Protein AF-A0A831TM71-F1 (afdb_monomer)

Mean predicted aligned error: 12.21 Å

Secondary structure (DSSP, 8-state):
---HHHHHHHHGGGT-EEEEEE---GGGSSTHHHHHHHHHHHHHHHHT-EEEEEE-TT----TTTSEEEEEETTEEEEEE----SS-GGG-BSGGGHHHHHHHHGGGGGSHHHHHHHT-SBHHHHHHHHHHHHHGGGT-EEE-TTSTTTGGGGHHHHHHHHHSTTHHHHHHHHHHHHHHHTT---S----TTEEEEEEESSSEEEEEEETTEEE-SS-EE-HHHHHHHHHH-GGGEEE-TTTHHHHHHHHS-EEEEE--GGGTHHHHHHHHTT-EEEEETTEEEEEP-S-EE--EEE--SHHHHHHHHHHHHTEESEEEEE-THHHHTTSTTTHHHHGGGT-EEEE--SSSSPPEEEE-

Foldseek 3Di:
DFAVLQVVLVVQLVQFFAEEEDELAPLLADPLSVVLQVVRLVVCVVSSHHREYEYQQQDQPVVRRQWDWDQDPNDTDIGGDPFDSARQLPTFLVVCLVVVCVSCPPVCPPPQNVQLSPDGTSSSSNQSSCRSVCSNSNYHYDYCQPQVNVLLCLVVVLVCLVVQCVLLVVLAVVCVVVQLLPWRRLDHDDQQFGQKWADDVHTATWGDDDQWIDSPPDIHHSVRVNVVCVVRSSRIDGHPSCVVVSVVSRGRHPHYQDGVLQCQLVVVQVVQVFPWDDDPRDTDGDDDPAGAAEEAEDPAQVSQVVVQVNQLRHAFKHKYWPCVRNCVSTPPSFVRNVSVVFQKDWDDDDDGTIIMGHD

Nearest PDB structures (foldseek):
  4wbd-assembly1_A-2  TM=7.134E-01  e=1.288E-18  Bacillus subtilis subsp. subtilis str. 168
  3swa-assembly2_B  TM=7.601E-01  e=1.365E-05  Enterobacter cloacae subsp. cloacae ATCC 13047
  3zh3-assembly1_A  TM=7.475E-01  e=2.579E-04  Streptococcus pneumoniae D39
  5ujs-assembly1_A  TM=4.270E-01  e=6.491E-05  Campylobacter jejuni subsp. jejuni NCTC 11168 = ATCC 700819
  1eps-assembly1_A  TM=7.012E-01  e=6.054E-02  Escherichia coli

Sequence (359 aa):
SAPEAVLRSLERLEVGAVVAGQQAGLLGGPALTFYKAHTALGLSERVGAAGVFWIASQDHDVEEVRHLHLLVEEEIRTLSLPLPPLPAGRIPLGPYREALLAFLGPWAREARVAYALEAGTLAEFFARVLLAFLGERGLLPFDPMAEELAPLFREALERELADPLASAEAINREAARIRALGGRPPLRRKPGATNLFLETDARRLLLYQEGAFSDGVRRYTRKELLEILRTDPSRLTPAAGLRPVFQDLVLPTAGFVVGPNEFRYVAELVRMGADIRVEGRSAIVRGVERLQGTTLTATDLRAGAALVVAALCAEGESVITGVDHIDRGYGNLEAKLRALGAAIERVGVASGMPLLAAG

pLDDT: mean 82.99, std 15.06, range [33.25, 98.0]

Solvent-accessible surface area (backbone atoms only — not comparable to full-atom values): 18608 Å² total; per-residue (Å²): 131,84,41,70,37,30,59,59,24,58,65,21,42,82,74,10,23,15,35,12,67,48,67,45,10,47,93,41,35,60,73,64,46,59,53,30,45,54,44,12,38,60,53,7,64,75,71,58,24,12,16,30,33,40,39,41,18,83,44,42,71,43,82,84,24,34,48,38,79,46,81,54,95,94,39,80,47,73,49,76,55,94,70,68,87,41,28,28,55,70,36,64,31,70,92,50,45,64,62,51,41,64,74,46,46,76,57,39,70,38,69,49,46,40,61,12,63,71,30,64,21,36,27,47,26,20,42,34,36,49,39,58,77,34,12,78,76,14,42,39,68,41,46,64,51,40,84,87,45,15,61,72,48,44,68,62,52,52,51,44,63,72,45,50,46,56,68,27,47,51,44,37,50,52,25,47,48,31,43,59,30,14,32,40,46,93,55,78,56,60,90,44,31,34,51,40,28,43,51,76,99,55,81,26,61,30,29,45,57,97,89,30,36,28,52,87,84,53,76,38,49,64,68,57,52,51,52,44,44,72,76,46,33,55,36,57,40,66,32,81,91,40,44,66,59,54,48,54,74,75,36,56,67,72,42,75,41,62,55,68,85,70,42,66,38,52,64,47,43,36,71,19,57,42,50,55,50,70,60,90,80,44,71,52,75,47,92,59,97,63,35,40,33,43,80,36,68,24,87,34,45,65,24,24,53,53,48,53,55,50,24,46,63,4,50,47,58,14,35,35,29,41,39,69,33,24,41,77,64,27,57,64,34,41,77,10,33,31,62,64,70,44,53,41,41,76,51,82,67,88,85,77,41,32,35,39,24,34,72

Radius of gyration: 22.5 Å; Cα contacts (8 Å, |Δi|>4): 732; chains: 1; bounding box: 48×56×55 Å

Structure (mmCIF, N/CA/C/O backbone):
data_AF-A0A831TM71-F1
#
_entry.id   AF-A0A831TM71-F1
#
loop_
_atom_site.group_PDB
_atom_site.id
_atom_site.type_symbol
_atom_site.label_atom_id
_atom_site.label_alt_id
_atom_site.label_comp_id
_atom_site.label_asym_id
_atom_site.label_entity_id
_atom_site.label_seq_id
_atom_site.pdbx_PDB_ins_code
_atom_site.Cartn_x
_atom_site.Cartn_y
_atom_site.Cartn_z
_atom_site.occupancy
_atom_site.B_iso_or_equiv
_atom_site.auth_seq_id
_atom_site.auth_comp_id
_atom_site.auth_asym_id
_atom_site.auth_atom_id
_atom_site.pdbx_PDB_model_num
ATOM 1 N N . SER A 1 1 ? 2.997 5.498 -24.714 1.00 58.66 1 SER A N 1
ATOM 2 C CA . SER A 1 1 ? 1.524 5.555 -24.603 1.00 58.66 1 SER A CA 1
ATOM 3 C C . SER A 1 1 ? 1.043 4.318 -23.866 1.00 58.66 1 SER A C 1
ATOM 5 O O . SER A 1 1 ? 1.711 3.292 -23.941 1.00 58.66 1 SER A O 1
ATOM 7 N N . ALA A 1 2 ? -0.058 4.411 -23.114 1.00 74.50 2 ALA A N 1
ATOM 8 C CA . ALA A 1 2 ? -0.644 3.236 -22.470 1.00 74.50 2 ALA A CA 1
ATOM 9 C C . ALA A 1 2 ? -1.138 2.238 -23.542 1.00 74.50 2 ALA A C 1
ATOM 11 O O . ALA A 1 2 ? -1.692 2.687 -24.551 1.00 74.50 2 ALA A O 1
ATOM 12 N N . PRO A 1 3 ? -0.942 0.918 -23.365 1.00 87.75 3 PRO A N 1
ATOM 13 C CA . PRO A 1 3 ? -1.489 -0.085 -24.276 1.00 87.75 3 PRO A CA 1
ATOM 14 C C . PRO A 1 3 ? -3.016 0.013 -24.371 1.00 87.75 3 PRO A C 1
ATOM 16 O O . PRO A 1 3 ? -3.686 0.270 -23.376 1.00 87.75 3 PRO A O 1
ATOM 19 N N . GLU A 1 4 ? -3.590 -0.271 -25.540 1.00 91.31 4 GLU A N 1
ATOM 20 C CA . GLU A 1 4 ? -5.048 -0.226 -25.753 1.00 91.31 4 GLU A CA 1
ATOM 21 C C . GLU A 1 4 ? -5.818 -1.139 -24.776 1.00 91.31 4 GLU A C 1
ATOM 23 O O . GLU A 1 4 ? -6.918 -0.822 -24.332 1.00 91.31 4 GLU A O 1
ATOM 28 N N . ALA A 1 5 ? -5.207 -2.258 -24.371 1.00 93.12 5 ALA A N 1
ATOM 29 C CA . ALA A 1 5 ? -5.766 -3.162 -23.370 1.00 93.12 5 ALA A CA 1
ATOM 30 C C . ALA A 1 5 ? -5.943 -2.507 -21.988 1.00 93.12 5 ALA A C 1
ATOM 32 O O . ALA A 1 5 ? -6.906 -2.826 -21.296 1.00 93.12 5 ALA A O 1
ATOM 33 N N . VAL A 1 6 ? -5.055 -1.584 -21.596 1.00 93.19 6 VAL A N 1
ATOM 34 C CA . VAL A 1 6 ? -5.194 -0.792 -20.360 1.00 93.19 6 VAL A CA 1
ATOM 35 C C . VAL A 1 6 ? -6.417 0.110 -20.468 1.00 93.19 6 VAL A C 1
ATOM 37 O O . VAL A 1 6 ? -7.224 0.140 -19.547 1.00 93.19 6 VAL A O 1
ATOM 40 N N . LEU A 1 7 ? -6.602 0.778 -21.610 1.00 92.38 7 LEU A N 1
ATOM 41 C CA . LEU A 1 7 ? -7.749 1.662 -21.834 1.00 92.38 7 LEU A CA 1
ATOM 42 C C . LEU A 1 7 ? -9.077 0.899 -21.749 1.00 92.38 7 LEU A C 1
ATOM 44 O O . LEU A 1 7 ? -9.973 1.318 -21.027 1.00 92.38 7 LEU A O 1
ATOM 48 N N . ARG A 1 8 ? -9.165 -0.280 -22.375 1.00 92.50 8 ARG A N 1
ATOM 49 C CA . ARG A 1 8 ? -10.341 -1.160 -22.239 1.00 92.50 8 ARG A CA 1
ATOM 50 C C . ARG A 1 8 ? -10.548 -1.673 -20.812 1.00 92.50 8 ARG A C 1
ATOM 52 O O . ARG A 1 8 ? -11.674 -1.919 -20.399 1.00 92.50 8 ARG A O 1
ATOM 59 N N . SER A 1 9 ? -9.471 -1.887 -20.057 1.00 94.50 9 SER A N 1
ATOM 60 C CA . SER A 1 9 ? -9.558 -2.334 -18.661 1.00 94.50 9 SER A CA 1
ATOM 61 C C . SER A 1 9 ? -10.092 -1.232 -17.742 1.00 94.50 9 SER A C 1
ATOM 63 O O . SER A 1 9 ? -10.812 -1.539 -16.797 1.00 94.50 9 SER A O 1
ATOM 65 N N . LEU A 1 10 ? -9.821 0.045 -18.046 1.00 93.88 10 LEU A N 1
ATOM 66 C CA . LEU A 1 10 ? -10.399 1.174 -17.308 1.00 93.88 10 LEU A CA 1
ATOM 67 C C . LEU A 1 10 ? -11.930 1.174 -17.373 1.00 93.88 10 LEU A C 1
ATOM 69 O O . LEU A 1 10 ? -12.567 1.380 -16.347 1.00 93.88 10 LEU A O 1
ATOM 73 N N . GLU A 1 11 ? -12.520 0.868 -18.531 1.00 94.31 11 GLU A N 1
ATOM 74 C CA . GLU A 1 11 ? -13.983 0.766 -18.685 1.00 94.31 11 GLU A CA 1
ATOM 75 C C . GLU A 1 11 ? -14.583 -0.327 -17.780 1.00 94.31 11 GLU A C 1
ATOM 77 O O . GLU A 1 11 ? -15.692 -0.195 -17.272 1.00 94.31 11 GLU A O 1
ATOM 82 N N . ARG A 1 12 ? -13.825 -1.395 -17.494 1.00 94.12 12 ARG A N 1
ATOM 83 C CA . ARG A 1 12 ? -14.276 -2.492 -16.618 1.00 94.12 12 ARG A CA 1
ATOM 84 C C . ARG A 1 12 ? -14.314 -2.125 -15.138 1.00 94.12 12 ARG A C 1
ATOM 86 O O . ARG A 1 12 ? -14.876 -2.893 -14.357 1.00 94.12 12 ARG A O 1
ATOM 93 N N . LEU A 1 13 ? -13.755 -0.980 -14.740 1.00 93.56 13 LEU A N 1
ATOM 94 C CA . LEU A 1 13 ? -13.894 -0.491 -13.368 1.00 93.56 13 LEU A CA 1
ATOM 95 C C . LEU A 1 13 ? -15.363 -0.245 -13.008 1.00 93.56 13 LEU A C 1
ATOM 97 O O . LEU A 1 13 ? -15.708 -0.396 -11.846 1.00 93.56 13 LEU A O 1
ATOM 101 N N . GLU A 1 14 ? -16.239 0.045 -13.977 1.00 91.69 14 GLU A N 1
ATOM 102 C CA . GLU A 1 14 ? -17.684 0.178 -13.730 1.00 91.69 14 GLU A CA 1
ATOM 103 C C . GLU A 1 14 ? -18.322 -1.114 -13.193 1.00 91.69 14 GLU A C 1
ATOM 105 O O . GLU A 1 14 ? -19.280 -1.061 -12.423 1.00 91.69 14 GLU A O 1
ATOM 110 N N . VAL A 1 15 ? -17.779 -2.277 -13.572 1.00 90.50 15 VAL A N 1
ATOM 111 C CA . VAL A 1 15 ? -18.216 -3.592 -13.075 1.00 90.50 15 VAL A CA 1
ATOM 112 C C . VAL A 1 15 ? -17.576 -3.897 -11.720 1.00 90.50 15 VAL A C 1
ATOM 114 O O . VAL A 1 15 ? -18.221 -4.454 -10.832 1.00 90.50 15 VAL A O 1
ATOM 117 N N . GLY A 1 16 ? -16.299 -3.549 -11.562 1.00 92.38 16 GLY A N 1
ATOM 118 C CA . GLY A 1 16 ? -15.554 -3.711 -10.322 1.00 92.38 16 GLY A CA 1
ATOM 119 C C . GLY A 1 16 ? -14.046 -3.803 -10.539 1.00 92.38 16 GLY A C 1
ATOM 120 O O . GLY A 1 16 ? -13.546 -3.752 -11.665 1.00 92.38 16 GLY A O 1
ATOM 121 N N . ALA A 1 17 ? -13.305 -3.998 -9.451 1.00 92.38 17 ALA A N 1
ATOM 122 C CA . ALA A 1 17 ? -11.856 -4.174 -9.452 1.00 92.38 17 ALA A CA 1
ATOM 123 C C . ALA A 1 17 ? -11.437 -5.421 -8.662 1.00 92.38 17 ALA A C 1
ATOM 125 O O . ALA A 1 17 ? -11.806 -5.584 -7.499 1.00 92.38 17 ALA A O 1
ATOM 126 N N . VAL A 1 18 ? -10.614 -6.282 -9.262 1.00 92.69 18 VAL A N 1
ATOM 127 C CA . VAL A 1 18 ? -9.843 -7.279 -8.511 1.00 92.69 18 VAL A CA 1
ATOM 128 C C . VAL A 1 18 ? -8.474 -6.689 -8.223 1.00 92.69 18 VAL A C 1
ATOM 130 O O . VAL A 1 18 ? -7.690 -6.446 -9.142 1.00 92.69 18 VAL A O 1
ATOM 133 N N . VAL A 1 19 ? -8.190 -6.453 -6.946 1.00 91.06 19 VAL A N 1
ATOM 134 C CA . VAL A 1 19 ? -7.020 -5.690 -6.515 1.00 91.06 19 VAL A CA 1
ATOM 135 C C . VAL A 1 19 ? -5.955 -6.619 -5.941 1.00 91.06 19 VAL A C 1
ATOM 137 O O . VAL A 1 19 ? -6.200 -7.381 -5.010 1.00 91.06 19 VAL A O 1
ATOM 140 N N . ALA A 1 20 ? -4.744 -6.548 -6.481 1.00 90.88 20 ALA A N 1
ATOM 141 C CA . ALA A 1 20 ? -3.524 -7.029 -5.838 1.00 90.88 20 ALA A CA 1
ATOM 142 C C . ALA A 1 20 ? -2.729 -5.834 -5.305 1.00 90.88 20 ALA A C 1
ATOM 144 O O . ALA A 1 20 ? -2.933 -4.713 -5.752 1.00 90.88 20 ALA A O 1
ATOM 145 N N . GLY A 1 21 ? -1.769 -6.060 -4.410 1.00 91.00 21 GLY A N 1
ATOM 146 C CA . GLY A 1 21 ? -0.859 -4.990 -4.007 1.00 91.00 21 GLY A CA 1
ATOM 147 C C . GLY A 1 21 ? 0.469 -5.476 -3.449 1.00 91.00 21 GLY A C 1
ATOM 148 O O . GLY A 1 21 ? 0.574 -6.618 -2.971 1.00 91.00 21 GLY A O 1
ATOM 149 N N . GLN A 1 22 ? 1.474 -4.602 -3.546 1.00 89.25 22 GLN A N 1
ATOM 150 C CA . GLN A 1 22 ? 2.815 -4.796 -2.992 1.00 89.25 22 GLN A CA 1
ATOM 151 C C . GLN A 1 22 ? 3.573 -3.463 -2.842 1.00 89.25 22 GLN A C 1
ATOM 153 O O . GLN A 1 22 ? 3.238 -2.466 -3.487 1.00 89.25 22 GLN A O 1
ATOM 158 N N . GLN A 1 23 ? 4.609 -3.449 -2.000 1.00 90.69 23 GLN A N 1
ATOM 159 C CA . GLN A 1 23 ? 5.595 -2.364 -1.946 1.00 90.69 23 GLN A CA 1
ATOM 160 C C . GLN A 1 23 ? 6.399 -2.235 -3.247 1.00 90.69 23 GLN A C 1
ATOM 162 O O . GLN A 1 23 ? 6.645 -3.217 -3.951 1.00 90.69 23 GLN A O 1
ATOM 167 N N . ALA A 1 24 ? 6.825 -1.005 -3.541 1.00 95.00 24 ALA A N 1
ATOM 168 C CA . ALA A 1 24 ? 7.528 -0.640 -4.766 1.00 95.00 24 ALA A CA 1
ATOM 169 C C . ALA A 1 24 ? 9.027 -0.994 -4.709 1.00 95.00 24 ALA A C 1
ATOM 171 O O . ALA A 1 24 ? 9.881 -0.124 -4.558 1.00 95.00 24 ALA A O 1
ATOM 172 N N . GLY A 1 25 ? 9.342 -2.288 -4.800 1.00 93.31 25 GLY A N 1
ATOM 173 C CA . GLY A 1 25 ? 10.720 -2.790 -4.863 1.00 93.31 25 GLY A CA 1
ATOM 174 C C . GLY A 1 25 ? 11.427 -2.496 -6.190 1.00 93.31 25 GLY A C 1
ATOM 175 O O . GLY A 1 25 ? 10.793 -2.336 -7.234 1.00 93.31 25 GLY A O 1
ATOM 176 N N . LEU A 1 26 ? 12.760 -2.481 -6.185 1.00 92.31 26 LEU A N 1
ATOM 177 C CA . LEU A 1 26 ? 13.549 -2.324 -7.414 1.00 92.31 26 LEU A CA 1
ATOM 178 C C . LEU A 1 26 ? 13.191 -3.395 -8.458 1.00 92.31 26 LEU A C 1
ATOM 180 O O . LEU A 1 26 ? 13.070 -4.573 -8.130 1.00 92.31 26 LEU A O 1
ATOM 184 N N . LEU A 1 27 ? 13.023 -2.980 -9.719 1.00 91.12 27 LEU A N 1
ATOM 185 C CA . LEU A 1 27 ? 12.690 -3.849 -10.859 1.00 91.12 27 LEU A CA 1
ATOM 186 C C . LEU A 1 27 ? 11.445 -4.741 -10.628 1.00 91.12 27 LEU A C 1
ATOM 188 O O . LEU A 1 27 ? 11.392 -5.884 -11.073 1.00 91.12 27 LEU A O 1
ATOM 192 N N . GLY A 1 28 ? 10.433 -4.232 -9.919 1.00 87.44 28 GLY A N 1
ATOM 193 C CA . GLY A 1 28 ? 9.223 -4.997 -9.585 1.00 87.44 28 GLY A CA 1
ATOM 194 C C . GLY A 1 28 ? 9.322 -5.787 -8.273 1.00 87.44 28 GLY A C 1
ATOM 195 O O . GLY A 1 28 ? 8.351 -6.428 -7.862 1.00 87.44 28 GLY A O 1
ATOM 196 N N . GLY A 1 29 ? 10.460 -5.713 -7.577 1.00 89.25 29 GLY A N 1
ATOM 197 C CA . GLY A 1 29 ? 10.681 -6.368 -6.293 1.00 89.25 29 GLY A CA 1
ATOM 198 C C . GLY A 1 29 ? 10.684 -7.900 -6.406 1.00 89.25 29 GLY A C 1
ATOM 199 O O . GLY A 1 29 ? 11.152 -8.450 -7.404 1.00 89.25 29 GLY A O 1
ATOM 200 N N . PRO A 1 30 ? 10.190 -8.632 -5.392 1.00 84.75 30 PRO A N 1
ATOM 201 C CA . PRO A 1 30 ? 10.182 -10.090 -5.432 1.00 84.75 30 PRO A CA 1
ATOM 202 C C . PRO A 1 30 ? 9.257 -10.612 -6.540 1.00 84.75 30 PRO A C 1
ATOM 204 O O . PRO A 1 30 ? 8.200 -10.040 -6.801 1.00 84.75 30 PRO A O 1
ATOM 207 N N . ALA A 1 31 ? 9.571 -11.781 -7.112 1.00 81.12 31 ALA A N 1
ATOM 208 C CA . ALA A 1 31 ? 8.754 -12.421 -8.157 1.00 81.12 31 ALA A CA 1
ATOM 209 C C . ALA A 1 31 ? 7.266 -12.589 -7.772 1.00 81.12 31 ALA A C 1
ATOM 211 O O . ALA A 1 31 ? 6.385 -12.610 -8.633 1.00 81.12 31 ALA A O 1
ATOM 212 N N . LEU A 1 32 ? 6.973 -12.656 -6.465 1.00 80.69 32 LEU A N 1
ATOM 213 C CA . LEU A 1 32 ? 5.618 -12.628 -5.912 1.00 80.69 32 LEU A CA 1
ATOM 214 C C . LEU A 1 32 ? 4.760 -11.476 -6.452 1.00 80.69 32 LEU A C 1
ATOM 216 O O . LEU A 1 32 ? 3.566 -11.679 -6.659 1.00 80.69 32 LEU A O 1
ATOM 220 N N . THR A 1 33 ? 5.341 -10.309 -6.721 1.00 89.19 33 THR A N 1
ATOM 221 C CA . THR A 1 33 ? 4.649 -9.164 -7.321 1.00 89.19 33 THR A CA 1
ATOM 222 C C . THR A 1 33 ? 3.933 -9.557 -8.614 1.00 89.19 33 THR A C 1
ATOM 224 O O . THR A 1 33 ? 2.711 -9.441 -8.709 1.00 89.19 33 THR A O 1
ATOM 227 N N . PHE A 1 34 ? 4.670 -10.103 -9.586 1.00 88.06 34 PHE A N 1
ATOM 228 C CA . PHE A 1 34 ? 4.120 -10.508 -10.883 1.00 88.06 34 PHE A CA 1
ATOM 229 C C . PHE A 1 34 ? 3.101 -11.627 -10.742 1.00 88.06 34 PHE A C 1
ATOM 231 O O . PHE A 1 34 ? 2.090 -11.662 -11.438 1.00 88.06 34 PHE A O 1
ATOM 238 N N . TYR A 1 35 ? 3.326 -12.525 -9.792 1.00 84.50 35 TYR A N 1
ATOM 239 C CA . TYR A 1 35 ? 2.387 -13.588 -9.505 1.00 84.50 35 TYR A CA 1
ATOM 240 C C . TYR A 1 35 ? 1.048 -13.083 -8.954 1.00 84.50 35 TYR A C 1
ATOM 242 O O . TYR A 1 35 ? 0.001 -13.562 -9.394 1.00 84.50 35 TYR A O 1
ATOM 250 N N . LYS A 1 36 ? 1.053 -12.102 -8.042 1.00 87.00 36 LYS A N 1
ATOM 251 C CA . LYS A 1 36 ? -0.178 -11.457 -7.557 1.00 87.00 36 LYS A CA 1
ATOM 252 C C . LYS A 1 36 ? -0.857 -10.672 -8.683 1.00 87.00 36 LYS A C 1
ATOM 254 O O . LYS A 1 36 ? -2.066 -10.782 -8.847 1.00 87.00 36 LYS A O 1
ATOM 259 N N . ALA A 1 37 ? -0.083 -9.973 -9.513 1.00 93.94 37 ALA A N 1
ATOM 260 C CA . ALA A 1 37 ? -0.603 -9.227 -10.658 1.00 93.94 37 ALA A CA 1
ATOM 261 C C . ALA A 1 37 ? -1.295 -10.133 -11.694 1.00 93.94 37 ALA A C 1
ATOM 263 O O . ALA A 1 37 ? -2.427 -9.876 -12.093 1.00 93.94 37 ALA A O 1
ATOM 264 N N . HIS A 1 38 ? -0.661 -11.244 -12.077 1.00 90.25 38 HIS A N 1
ATOM 265 C CA . HIS A 1 38 ? -1.270 -12.245 -12.957 1.00 90.25 38 HIS A CA 1
ATOM 266 C C . HIS A 1 38 ? -2.531 -12.870 -12.363 1.00 90.25 38 HIS A C 1
ATOM 268 O O . HIS A 1 38 ? -3.472 -13.166 -13.096 1.00 90.25 38 HIS A O 1
ATOM 274 N N . THR A 1 39 ? -2.549 -13.069 -11.047 1.00 86.50 39 THR A N 1
ATOM 275 C CA . THR A 1 39 ? -3.713 -13.610 -10.343 1.00 86.50 39 THR A CA 1
ATOM 276 C C . THR A 1 39 ? -4.879 -12.625 -10.374 1.00 86.50 39 THR A C 1
ATOM 278 O O . THR A 1 39 ? -5.995 -13.025 -10.694 1.00 86.50 39 THR A O 1
ATOM 281 N N . ALA A 1 40 ? -4.618 -11.338 -10.124 1.00 90.75 40 ALA A N 1
ATOM 282 C CA . ALA A 1 40 ? -5.634 -10.295 -10.218 1.00 90.75 40 ALA A CA 1
ATOM 283 C C . ALA A 1 40 ? -6.229 -10.224 -11.628 1.00 90.75 40 ALA A C 1
ATOM 285 O O . ALA A 1 40 ? -7.446 -10.236 -11.759 1.00 90.75 40 ALA A O 1
ATOM 286 N N . LEU A 1 41 ? -5.386 -10.266 -12.668 1.00 93.88 41 LEU A N 1
ATOM 287 C CA . LEU A 1 41 ? -5.829 -10.323 -14.066 1.00 93.88 41 LEU A CA 1
ATOM 288 C C . LEU A 1 41 ? -6.707 -11.545 -14.364 1.00 93.88 41 LEU A C 1
ATOM 290 O O . LEU A 1 41 ? -7.785 -11.418 -14.933 1.00 93.88 41 LEU A O 1
ATOM 294 N N . GLY A 1 42 ? -6.261 -12.742 -13.974 1.00 89.94 42 GLY A N 1
ATOM 295 C CA . GLY A 1 42 ? -7.011 -13.968 -14.253 1.00 89.94 42 GLY A CA 1
ATOM 296 C C . GLY A 1 42 ? -8.362 -14.015 -13.535 1.00 89.94 42 GLY A C 1
ATOM 297 O O . GLY A 1 42 ? -9.345 -14.499 -14.091 1.00 89.94 42 GLY A O 1
ATOM 298 N N . LEU A 1 43 ? -8.436 -13.496 -12.308 1.00 85.62 43 LEU A N 1
ATOM 299 C CA . LEU A 1 43 ? -9.694 -13.386 -11.572 1.00 85.62 43 LEU A CA 1
ATOM 300 C C . LEU A 1 43 ? -10.594 -12.289 -12.144 1.00 85.62 43 LEU A C 1
ATOM 302 O O . LEU A 1 43 ? -11.793 -12.517 -12.278 1.00 85.62 43 LEU A O 1
ATOM 306 N N . SER A 1 44 ? -10.033 -11.135 -12.513 1.00 92.31 44 SER A N 1
ATOM 307 C CA . SER A 1 44 ? -10.802 -10.022 -13.067 1.00 92.31 44 SER A CA 1
ATOM 308 C C . SER A 1 44 ? -11.470 -10.407 -14.386 1.00 92.31 44 SER A C 1
ATOM 310 O O . SER A 1 44 ? -12.641 -10.103 -14.586 1.00 92.31 44 SER A O 1
ATOM 312 N N . GLU A 1 45 ? -10.777 -11.164 -15.244 1.00 89.94 45 GLU A N 1
ATOM 313 C CA . GLU A 1 45 ? -11.340 -11.727 -16.478 1.00 89.94 45 GLU A CA 1
ATOM 314 C C . GLU A 1 45 ? -12.563 -12.621 -16.213 1.00 89.94 45 GLU A C 1
ATOM 316 O O . GLU A 1 45 ? -13.552 -12.527 -16.936 1.00 89.94 45 GLU A O 1
ATOM 321 N N . ARG A 1 46 ? -12.535 -13.449 -15.157 1.00 87.31 46 ARG A N 1
ATOM 322 C CA . ARG A 1 46 ? -13.644 -14.360 -14.807 1.00 87.31 46 ARG A CA 1
ATOM 323 C C . ARG A 1 46 ? -14.902 -13.629 -14.344 1.00 87.31 46 ARG A C 1
ATOM 325 O O . ARG A 1 46 ? -15.999 -14.133 -14.563 1.00 87.31 46 ARG A O 1
ATOM 332 N N . VAL A 1 47 ? -14.745 -12.482 -13.685 1.00 85.62 47 VAL A N 1
ATOM 333 C CA . VAL A 1 47 ? -15.866 -11.699 -13.131 1.00 85.62 47 VAL A CA 1
ATOM 334 C C . VAL A 1 47 ? -16.210 -10.463 -13.971 1.00 85.62 47 VAL A C 1
ATOM 336 O O . VAL A 1 47 ? -17.078 -9.689 -13.585 1.00 85.62 47 VAL A O 1
ATOM 339 N N . GLY A 1 48 ? -15.540 -10.260 -15.112 1.00 89.25 48 GLY A N 1
ATOM 340 C CA . GLY A 1 48 ? -15.750 -9.100 -15.986 1.00 89.25 48 GLY A CA 1
ATOM 341 C C . GLY A 1 48 ? -15.250 -7.764 -15.418 1.00 89.25 48 GLY A C 1
ATOM 342 O O . GLY A 1 48 ? -15.597 -6.716 -15.951 1.00 89.25 48 GLY A O 1
ATOM 343 N N . ALA A 1 49 ? -14.435 -7.797 -14.363 1.00 94.0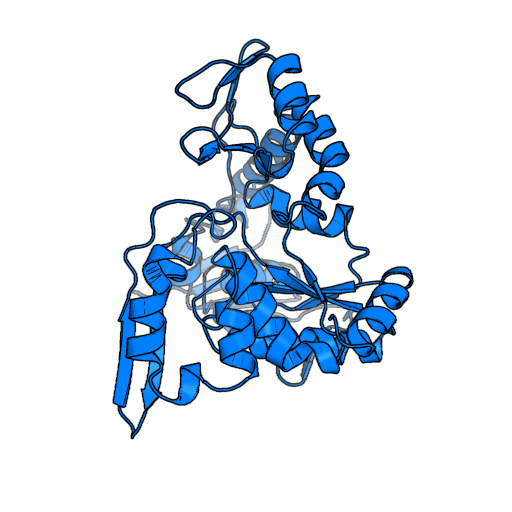0 49 ALA A N 1
ATOM 344 C CA . ALA A 1 49 ? -13.889 -6.632 -13.668 1.00 94.00 49 ALA A CA 1
ATOM 345 C C . ALA A 1 49 ? -12.529 -6.187 -14.239 1.00 94.00 49 ALA A C 1
ATOM 347 O O . ALA A 1 49 ? -11.906 -6.875 -15.059 1.00 94.00 49 ALA A O 1
ATOM 348 N N . ALA A 1 50 ? -12.030 -5.048 -13.757 1.00 97.44 50 ALA A N 1
ATOM 349 C CA . ALA A 1 50 ? -10.668 -4.588 -14.004 1.00 97.44 50 ALA A CA 1
ATOM 350 C C . ALA A 1 50 ? -9.652 -5.289 -13.083 1.00 97.44 50 ALA A C 1
ATOM 352 O O . ALA A 1 50 ? -9.911 -5.515 -11.900 1.00 97.44 50 ALA A O 1
ATOM 353 N N . GLY A 1 51 ? -8.473 -5.615 -13.613 1.00 97.12 51 GLY A N 1
ATOM 354 C CA . GLY A 1 51 ? -7.347 -6.117 -12.822 1.00 97.12 51 GLY A CA 1
ATOM 355 C C . GLY A 1 51 ? -6.464 -4.957 -12.374 1.00 97.12 51 GLY A C 1
ATOM 356 O O . GLY A 1 51 ? -5.787 -4.348 -13.203 1.00 97.12 51 GLY A O 1
ATOM 357 N N . VAL A 1 52 ? -6.449 -4.660 -11.075 1.00 97.94 52 VAL A N 1
ATOM 358 C CA . VAL A 1 52 ? -5.734 -3.506 -10.511 1.00 97.94 52 VAL A CA 1
ATOM 359 C C . VAL A 1 52 ? -4.566 -3.969 -9.646 1.00 97.94 52 VAL A C 1
ATOM 361 O O . VAL A 1 52 ? -4.679 -4.923 -8.874 1.00 97.94 52 VAL A O 1
ATOM 364 N N . PHE A 1 53 ? -3.431 -3.280 -9.752 1.00 97.50 53 PHE A N 1
ATOM 365 C CA . PHE A 1 53 ? -2.282 -3.480 -8.879 1.00 97.50 53 PHE A CA 1
ATOM 366 C C . PHE A 1 53 ? -1.997 -2.222 -8.060 1.00 97.50 53 PHE A C 1
ATOM 368 O O . PHE A 1 53 ? -1.431 -1.256 -8.564 1.00 97.50 53 PHE A O 1
ATOM 375 N N . TRP A 1 54 ? -2.359 -2.250 -6.784 1.00 95.88 54 TRP A N 1
ATOM 376 C CA . TRP A 1 54 ? -2.083 -1.197 -5.820 1.00 95.88 54 TRP A CA 1
ATOM 377 C C . TRP A 1 54 ? -0.596 -1.146 -5.453 1.00 95.88 54 TRP A C 1
ATOM 379 O O . TRP A 1 54 ? -0.037 -2.075 -4.858 1.00 95.88 54 TRP A O 1
ATOM 389 N N . ILE A 1 55 ? 0.042 -0.027 -5.767 1.00 96.44 55 ILE A N 1
ATOM 390 C CA . ILE A 1 55 ? 1.434 0.248 -5.427 1.00 96.44 55 ILE A CA 1
ATOM 391 C C . ILE A 1 55 ? 1.450 0.906 -4.050 1.00 96.44 55 ILE A C 1
ATOM 393 O O . ILE A 1 55 ? 0.878 1.975 -3.857 1.00 96.44 55 ILE A O 1
ATOM 397 N N . ALA A 1 56 ? 2.117 0.299 -3.067 1.00 92.00 56 ALA A N 1
ATOM 398 C CA . ALA A 1 56 ? 2.219 0.877 -1.724 1.00 92.00 56 ALA A CA 1
ATOM 399 C C . ALA A 1 56 ? 3.255 2.023 -1.660 1.00 92.00 56 ALA A C 1
ATOM 401 O O . ALA A 1 56 ? 4.180 1.999 -0.853 1.00 92.00 56 ALA A O 1
ATOM 402 N N . SER A 1 57 ? 3.101 3.036 -2.515 1.00 94.12 57 SER A N 1
ATOM 403 C CA . SER A 1 57 ? 4.017 4.177 -2.675 1.00 94.12 57 SER A CA 1
ATOM 404 C C . SER A 1 57 ? 4.114 5.076 -1.439 1.00 94.12 57 SER A C 1
ATOM 406 O O . SER A 1 57 ? 5.143 5.707 -1.216 1.00 94.12 57 SER A O 1
ATOM 408 N N . GLN A 1 58 ? 3.071 5.077 -0.604 1.00 89.94 58 GLN A N 1
ATOM 409 C CA . GLN A 1 58 ? 2.996 5.789 0.679 1.00 89.94 58 GLN A CA 1
ATOM 410 C C . GLN A 1 58 ? 3.800 5.109 1.800 1.00 89.94 58 GLN A C 1
ATOM 412 O O . GLN A 1 58 ? 3.819 5.604 2.933 1.00 89.94 58 GLN A O 1
ATOM 417 N N . ASP A 1 59 ? 4.379 3.932 1.542 1.00 84.50 59 ASP A N 1
ATOM 418 C CA . ASP A 1 59 ? 5.231 3.243 2.504 1.00 84.50 59 ASP A CA 1
ATOM 419 C C . ASP A 1 59 ? 6.664 3.771 2.484 1.00 84.50 59 ASP A C 1
ATOM 421 O O . ASP A 1 59 ? 7.223 4.014 1.419 1.00 84.50 59 ASP A O 1
ATOM 425 N N . HIS A 1 60 ? 7.228 3.932 3.679 1.00 82.38 60 HIS A N 1
ATOM 426 C CA . HIS A 1 60 ? 8.561 4.477 3.946 1.00 82.38 60 HIS A CA 1
ATOM 427 C C . HIS A 1 60 ? 9.519 3.413 4.500 1.00 82.38 60 HIS A C 1
ATOM 429 O O . HIS A 1 60 ? 10.643 3.748 4.874 1.00 82.38 60 HIS A O 1
ATOM 435 N N . ASP A 1 61 ? 9.086 2.148 4.582 1.00 83.94 61 ASP A N 1
ATOM 436 C CA . ASP A 1 61 ? 9.970 1.030 4.907 1.00 83.94 61 ASP A CA 1
ATOM 437 C C . ASP A 1 61 ? 10.898 0.720 3.725 1.00 83.94 61 ASP A C 1
ATOM 439 O O . ASP A 1 61 ? 10.609 -0.092 2.844 1.00 83.94 61 ASP A O 1
ATOM 443 N N . VAL A 1 62 ? 12.008 1.454 3.675 1.00 86.50 62 VAL A N 1
ATOM 444 C CA . VAL A 1 62 ? 12.963 1.388 2.567 1.00 86.50 62 VAL A CA 1
ATOM 445 C C . VAL A 1 62 ? 13.833 0.140 2.583 1.00 86.50 62 VAL A C 1
ATOM 447 O O . VAL A 1 62 ? 14.330 -0.262 1.531 1.00 86.50 62 VAL A O 1
ATOM 450 N N . GLU A 1 63 ? 14.004 -0.496 3.741 1.00 83.56 63 GLU A N 1
ATOM 451 C CA . GLU A 1 63 ? 14.816 -1.709 3.864 1.00 83.56 63 GLU A CA 1
ATOM 452 C C . GLU A 1 63 ? 14.206 -2.860 3.060 1.00 83.56 63 GLU A C 1
ATOM 454 O O . GLU A 1 63 ? 14.931 -3.611 2.409 1.00 83.56 63 GLU A O 1
ATOM 459 N N . GLU A 1 64 ? 12.876 -2.945 3.007 1.00 77.19 64 GLU A N 1
ATOM 460 C CA . GLU A 1 64 ? 12.177 -3.994 2.259 1.00 77.19 64 GLU A CA 1
ATOM 461 C C . GLU A 1 64 ? 12.236 -3.805 0.730 1.00 77.19 64 GLU A C 1
ATOM 463 O O . GLU A 1 64 ? 12.042 -4.765 -0.017 1.00 77.19 64 GLU A O 1
ATOM 468 N N . VAL A 1 65 ? 12.529 -2.592 0.241 1.00 89.06 65 VAL A N 1
ATOM 469 C CA . VAL A 1 65 ? 12.473 -2.256 -1.198 1.00 89.06 65 VAL A CA 1
ATOM 470 C C . VAL A 1 65 ? 13.820 -1.915 -1.831 1.00 89.06 65 VAL A C 1
ATOM 472 O O . VAL A 1 65 ? 13.916 -1.894 -3.059 1.00 89.06 65 VAL A O 1
ATOM 475 N N . ARG A 1 66 ? 14.869 -1.664 -1.036 1.00 92.56 66 ARG A N 1
ATOM 476 C CA . ARG A 1 66 ? 16.182 -1.204 -1.532 1.00 92.56 66 ARG A CA 1
ATOM 477 C C . ARG A 1 66 ? 17.061 -2.283 -2.164 1.00 92.56 66 ARG A C 1
ATOM 479 O O . ARG A 1 66 ? 18.135 -1.958 -2.678 1.00 92.56 66 ARG A O 1
ATOM 486 N N . HIS A 1 67 ? 16.646 -3.543 -2.083 1.00 90.69 67 HIS A N 1
ATOM 487 C CA . HIS A 1 67 ? 17.417 -4.688 -2.551 1.00 90.69 67 HIS A CA 1
ATOM 488 C C . HIS A 1 67 ? 16.840 -5.259 -3.850 1.00 90.69 67 HIS A C 1
ATOM 490 O O . HIS A 1 67 ? 15.630 -5.433 -3.985 1.00 90.69 67 HIS A O 1
ATOM 496 N N . LEU A 1 68 ? 17.719 -5.585 -4.796 1.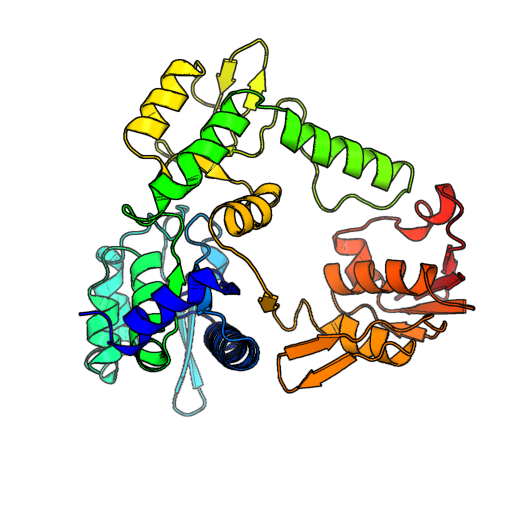00 91.38 68 LEU A N 1
ATOM 497 C CA . LEU A 1 68 ? 17.398 -6.349 -6.000 1.00 91.38 68 LEU A CA 1
ATOM 498 C C . LEU A 1 68 ? 18.285 -7.589 -6.039 1.00 91.38 68 LEU A C 1
ATOM 500 O O . LEU A 1 68 ? 19.509 -7.470 -6.036 1.00 91.38 68 LEU A O 1
ATOM 504 N N . HIS A 1 69 ? 17.663 -8.763 -6.111 1.00 87.75 69 HIS A N 1
ATOM 505 C CA . HIS A 1 69 ? 18.349 -10.048 -6.198 1.00 87.75 69 HIS A CA 1
ATOM 506 C C . HIS A 1 69 ? 18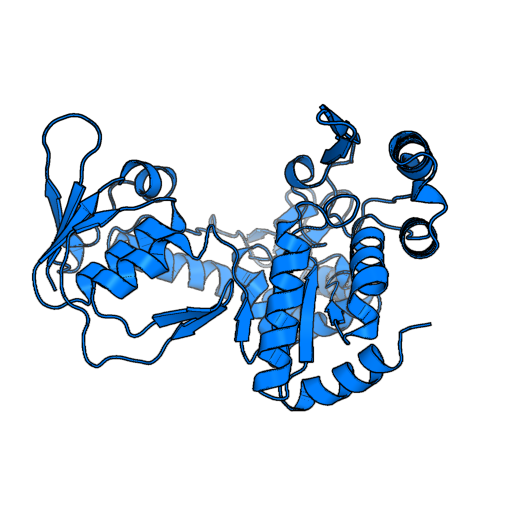.070 -10.681 -7.560 1.00 87.75 69 HIS A C 1
ATOM 508 O O . HIS A 1 69 ? 16.909 -10.876 -7.919 1.00 87.75 69 HIS A O 1
ATOM 514 N N . LEU A 1 70 ? 19.121 -11.015 -8.307 1.00 85.38 70 LEU A N 1
ATOM 515 C CA . LEU A 1 70 ? 19.031 -11.700 -9.597 1.00 85.38 70 LEU A CA 1
ATOM 516 C C . LEU A 1 70 ? 19.848 -12.988 -9.545 1.00 85.38 70 LEU A C 1
ATOM 518 O O . LEU A 1 70 ? 20.990 -12.974 -9.097 1.00 85.38 70 LEU A O 1
ATOM 522 N N . LEU A 1 71 ? 19.265 -14.086 -10.020 1.00 83.31 71 LEU A N 1
ATOM 523 C CA . LEU A 1 71 ? 19.979 -15.340 -10.236 1.00 83.31 71 LEU A CA 1
ATOM 524 C C . LEU A 1 71 ? 20.577 -15.315 -11.647 1.00 83.31 71 LEU A C 1
ATOM 526 O O . LEU A 1 71 ? 19.833 -15.301 -12.627 1.00 83.31 71 LEU A O 1
ATOM 530 N N . VAL A 1 72 ? 21.903 -15.282 -11.747 1.00 81.75 72 VAL A N 1
ATOM 531 C CA . VAL A 1 72 ? 22.650 -15.233 -13.010 1.00 81.75 72 VAL A CA 1
ATOM 532 C C . VAL A 1 72 ? 23.729 -16.302 -12.946 1.00 81.75 72 VAL A C 1
ATOM 534 O O . VAL A 1 72 ? 24.525 -16.277 -12.018 1.00 81.75 72 VAL A O 1
ATOM 537 N N . GLU A 1 73 ? 23.750 -17.227 -13.910 1.00 87.06 73 GLU A N 1
ATOM 538 C CA . GLU A 1 73 ? 24.764 -18.300 -13.968 1.00 87.06 73 GLU A CA 1
ATOM 539 C C . GLU A 1 73 ? 24.871 -19.090 -12.647 1.00 87.06 73 GLU A C 1
ATOM 541 O O . GLU A 1 73 ? 25.957 -19.364 -12.160 1.00 87.06 73 GLU A O 1
ATOM 546 N N . GLU A 1 74 ? 23.720 -19.423 -12.047 1.00 88.81 74 GLU A N 1
ATOM 547 C CA . GLU A 1 74 ? 23.607 -20.125 -10.752 1.00 88.81 74 GLU A CA 1
ATOM 548 C C . GLU A 1 74 ? 24.100 -19.335 -9.520 1.00 88.81 74 GLU A C 1
ATOM 550 O O . GLU A 1 74 ? 24.015 -19.830 -8.397 1.00 88.81 74 GLU A O 1
ATOM 555 N N . GLU A 1 75 ? 24.494 -18.070 -9.684 1.00 87.56 75 GLU A N 1
ATOM 556 C CA . GLU A 1 75 ? 24.885 -17.179 -8.590 1.00 87.56 75 GLU A CA 1
ATOM 557 C C . GLU A 1 75 ? 23.842 -16.088 -8.318 1.00 87.56 75 GLU A C 1
ATOM 559 O O . GLU A 1 75 ? 23.275 -15.476 -9.228 1.00 87.56 75 GLU A O 1
ATOM 564 N N . ILE A 1 76 ? 23.602 -15.795 -7.036 1.00 88.50 76 ILE A N 1
ATOM 565 C CA . ILE A 1 76 ? 22.732 -14.686 -6.633 1.00 88.50 76 ILE A CA 1
ATOM 566 C C . ILE A 1 76 ? 23.552 -13.398 -6.598 1.00 88.50 76 ILE A C 1
ATOM 568 O O . ILE A 1 76 ? 24.344 -13.164 -5.685 1.00 88.50 76 ILE A O 1
ATOM 572 N N . ARG A 1 77 ? 23.300 -12.511 -7.558 1.00 89.12 77 ARG A N 1
ATOM 573 C CA . ARG A 1 77 ? 23.812 -11.139 -7.555 1.00 89.12 77 ARG A CA 1
ATOM 574 C C . ARG A 1 77 ? 22.836 -10.238 -6.813 1.00 89.12 77 ARG A C 1
ATOM 576 O O . ARG A 1 77 ? 21.631 -10.295 -7.055 1.00 89.12 77 ARG A O 1
ATOM 583 N N . THR A 1 78 ? 23.355 -9.395 -5.924 1.00 92.69 78 THR A N 1
ATOM 584 C CA . THR A 1 78 ? 22.542 -8.472 -5.122 1.00 92.69 78 THR A CA 1
ATOM 585 C C . THR A 1 78 ? 22.989 -7.033 -5.333 1.00 92.69 78 THR A C 1
ATOM 587 O O . THR A 1 78 ? 24.156 -6.710 -5.125 1.00 92.69 78 THR A O 1
ATOM 590 N N . LEU A 1 79 ? 22.047 -6.165 -5.692 1.00 95.25 79 LEU A N 1
ATOM 591 C CA . LEU A 1 79 ? 22.200 -4.717 -5.617 1.00 95.25 79 LEU A CA 1
ATOM 592 C C . LEU A 1 79 ? 21.514 -4.218 -4.347 1.00 95.25 79 LEU A C 1
ATOM 594 O O . LEU A 1 79 ? 20.385 -4.607 -4.057 1.00 95.25 79 LEU A O 1
ATOM 598 N N . SER A 1 80 ? 22.180 -3.329 -3.618 1.00 95.94 80 SER A N 1
ATOM 599 C CA . SER A 1 80 ? 21.595 -2.587 -2.504 1.00 95.94 80 SER A CA 1
ATOM 600 C C . SER A 1 80 ? 21.795 -1.103 -2.751 1.00 95.94 80 SER A C 1
ATOM 602 O O . SER A 1 80 ? 22.932 -0.659 -2.905 1.00 95.94 80 SER A O 1
ATOM 604 N N . LEU A 1 81 ? 20.710 -0.333 -2.777 1.00 96.12 81 LEU A N 1
ATOM 605 C CA . LEU A 1 81 ? 20.779 1.115 -2.959 1.00 96.12 81 LEU A CA 1
ATOM 606 C C . LEU A 1 81 ? 20.655 1.851 -1.616 1.00 96.12 81 LEU A C 1
ATOM 608 O O . LEU A 1 81 ? 19.837 1.463 -0.780 1.00 96.12 81 LEU A O 1
ATOM 612 N N . PRO A 1 82 ? 21.420 2.933 -1.388 1.00 96.06 82 PRO A N 1
ATOM 613 C CA . PRO A 1 82 ? 21.288 3.759 -0.192 1.00 96.06 82 PRO A CA 1
ATOM 614 C C . PRO A 1 82 ? 20.089 4.710 -0.341 1.00 96.06 82 PRO A C 1
ATOM 616 O O . PRO A 1 82 ? 20.244 5.905 -0.605 1.00 96.06 82 PRO A O 1
ATOM 619 N N . LEU A 1 83 ? 18.879 4.158 -0.242 1.00 93.88 83 LEU A N 1
ATOM 620 C CA . LEU A 1 83 ? 17.635 4.919 -0.357 1.00 93.88 83 LEU A CA 1
ATOM 621 C C . LEU A 1 83 ? 17.402 5.791 0.895 1.00 93.88 83 LEU A C 1
ATOM 623 O O . LEU A 1 83 ? 17.650 5.320 2.009 1.00 93.88 83 LEU A O 1
ATOM 627 N N . PRO A 1 84 ? 16.924 7.045 0.756 1.00 92.12 84 PRO A N 1
ATOM 628 C CA . PRO A 1 84 ? 16.568 7.877 1.900 1.00 92.12 84 PRO A CA 1
ATOM 629 C C . PRO A 1 84 ? 15.302 7.324 2.569 1.00 92.12 84 PRO A C 1
ATOM 631 O O . PRO A 1 84 ? 14.502 6.695 1.883 1.00 92.12 84 PRO A O 1
ATOM 634 N N . PRO A 1 85 ? 15.052 7.605 3.860 1.00 88.62 85 PRO A N 1
ATOM 635 C CA . PRO A 1 85 ? 13.876 7.124 4.595 1.00 88.62 85 PRO A CA 1
ATOM 636 C C . PRO A 1 85 ? 12.599 7.903 4.219 1.00 88.62 85 PRO A C 1
ATOM 638 O O . PRO A 1 85 ? 11.929 8.498 5.064 1.00 88.62 85 PRO A O 1
ATOM 641 N N . LEU A 1 86 ? 12.288 7.946 2.926 1.00 90.56 86 LEU A N 1
ATOM 642 C CA . LEU A 1 86 ? 11.131 8.611 2.342 1.00 90.56 86 LEU A CA 1
ATOM 643 C C . LEU A 1 86 ? 10.155 7.571 1.785 1.00 90.56 86 LEU A C 1
ATOM 645 O O . LEU A 1 86 ? 10.561 6.448 1.484 1.00 90.56 86 LEU A O 1
ATOM 649 N N . PRO A 1 87 ? 8.875 7.931 1.605 1.00 91.50 87 PRO A N 1
ATOM 650 C CA . PRO A 1 87 ? 7.944 7.081 0.882 1.00 91.50 87 PRO A CA 1
ATOM 651 C C . PRO A 1 87 ? 8.448 6.758 -0.522 1.00 91.50 87 PRO A C 1
ATOM 653 O O . PRO A 1 87 ? 9.020 7.628 -1.180 1.00 91.50 87 PRO A O 1
ATOM 656 N N . ALA A 1 88 ? 8.195 5.550 -1.025 1.00 93.06 88 ALA A N 1
ATOM 657 C CA . ALA A 1 88 ? 8.648 5.157 -2.363 1.00 93.06 88 ALA A CA 1
ATOM 658 C C . ALA A 1 88 ? 8.150 6.097 -3.483 1.00 93.06 88 ALA A C 1
ATOM 660 O O . ALA A 1 88 ? 8.859 6.305 -4.468 1.00 93.06 88 ALA A O 1
ATOM 661 N N . GLY A 1 89 ? 6.981 6.727 -3.310 1.00 94.38 89 GLY A N 1
ATOM 662 C CA . GLY A 1 89 ? 6.463 7.765 -4.215 1.00 94.38 89 GLY A CA 1
ATOM 663 C C . GLY A 1 89 ? 7.270 9.070 -4.234 1.00 94.38 89 GLY A C 1
ATOM 664 O O . GLY A 1 89 ? 7.089 9.885 -5.131 1.00 94.38 89 GLY A O 1
ATOM 665 N N . ARG A 1 90 ? 8.176 9.280 -3.271 1.00 93.94 90 ARG A N 1
ATOM 666 C CA . ARG A 1 90 ? 9.022 10.479 -3.135 1.00 93.94 90 ARG A CA 1
ATOM 667 C C . ARG A 1 90 ? 10.508 10.225 -3.341 1.00 93.94 90 ARG A C 1
ATOM 669 O O . ARG A 1 90 ? 11.277 11.179 -3.392 1.00 93.94 90 ARG A O 1
ATOM 676 N N . ILE A 1 91 ? 10.932 8.968 -3.448 1.00 95.19 91 ILE A N 1
ATOM 677 C CA . ILE A 1 91 ? 12.338 8.632 -3.682 1.00 95.19 91 ILE A CA 1
ATOM 678 C C . ILE A 1 91 ? 12.660 8.901 -5.159 1.00 95.19 91 ILE A C 1
ATOM 680 O O . ILE A 1 91 ? 12.130 8.184 -6.013 1.00 95.19 91 ILE A O 1
ATOM 684 N N . PRO A 1 92 ? 13.518 9.886 -5.494 1.00 96.56 92 PRO A N 1
ATOM 685 C CA . PRO A 1 92 ? 13.897 10.137 -6.878 1.00 96.56 92 PRO A CA 1
ATOM 686 C C . PRO A 1 92 ? 14.768 8.993 -7.401 1.00 96.56 92 PRO A C 1
ATOM 688 O O . PRO A 1 92 ? 15.717 8.573 -6.740 1.00 96.56 92 PRO A O 1
ATOM 691 N N . LEU A 1 93 ? 14.487 8.509 -8.611 1.00 96.62 93 LEU A N 1
ATOM 692 C CA . LEU A 1 93 ? 15.270 7.428 -9.219 1.00 96.62 93 LEU A CA 1
ATOM 693 C C . LEU A 1 93 ? 16.596 7.930 -9.810 1.00 96.62 93 LEU A C 1
ATOM 695 O O . LEU A 1 93 ? 17.569 7.182 -9.881 1.00 96.62 93 LEU A O 1
ATOM 699 N N . GLY A 1 94 ? 16.641 9.201 -10.229 1.00 97.19 94 GLY A N 1
ATOM 700 C CA . GLY A 1 94 ? 17.777 9.825 -10.918 1.00 97.19 94 GLY A CA 1
ATOM 701 C C . GLY A 1 94 ? 19.151 9.505 -10.308 1.00 97.19 94 GLY A C 1
ATOM 702 O O . GLY A 1 94 ? 19.986 8.959 -11.030 1.00 97.19 94 GLY A O 1
ATOM 703 N N . PRO A 1 95 ? 19.375 9.750 -9.000 1.00 97.81 95 PRO A N 1
ATOM 704 C CA . PRO A 1 95 ? 20.654 9.476 -8.335 1.00 97.81 95 PRO A CA 1
ATOM 705 C C . PRO A 1 95 ? 21.098 8.005 -8.348 1.00 97.81 95 PRO A C 1
ATOM 707 O O . PRO A 1 95 ? 22.278 7.722 -8.173 1.00 97.81 95 PRO A O 1
ATOM 710 N N . TYR A 1 96 ? 20.173 7.064 -8.546 1.00 97.00 96 TYR A N 1
ATOM 711 C CA . TYR A 1 96 ? 20.439 5.623 -8.479 1.00 97.00 96 TYR A CA 1
ATOM 712 C C . TYR A 1 96 ? 20.501 4.943 -9.848 1.00 97.00 96 TYR A C 1
ATOM 714 O O . TYR A 1 96 ? 20.804 3.752 -9.947 1.00 97.00 96 TYR A O 1
ATOM 722 N N . ARG A 1 97 ? 20.206 5.690 -10.914 1.00 95.94 97 ARG A N 1
ATOM 723 C CA . ARG A 1 97 ? 20.092 5.168 -12.276 1.00 95.94 97 ARG A CA 1
ATOM 724 C C . ARG A 1 97 ? 21.389 4.527 -12.756 1.00 95.94 97 ARG A C 1
ATOM 726 O O . ARG A 1 97 ? 21.340 3.448 -13.328 1.00 95.94 97 ARG A O 1
ATOM 733 N N . GLU A 1 98 ? 22.536 5.146 -12.495 1.00 96.56 98 GLU A N 1
ATOM 734 C CA . GLU A 1 98 ? 23.836 4.607 -12.912 1.00 96.56 98 GLU A CA 1
ATOM 735 C C . GLU A 1 98 ? 24.136 3.255 -12.250 1.00 96.56 98 GLU A C 1
ATOM 737 O O . GLU A 1 98 ? 24.512 2.306 -12.935 1.00 96.56 98 GLU A O 1
ATOM 742 N N . ALA A 1 99 ? 23.872 3.126 -10.945 1.00 97.12 99 ALA A N 1
ATOM 743 C CA . ALA A 1 99 ? 24.038 1.867 -10.222 1.00 97.12 99 ALA A CA 1
ATOM 744 C C . ALA A 1 99 ? 23.109 0.764 -10.762 1.00 97.12 99 ALA A C 1
ATOM 746 O O . ALA A 1 99 ? 23.533 -0.381 -10.919 1.00 97.12 99 ALA A O 1
ATOM 747 N N . LEU A 1 100 ? 21.861 1.111 -11.101 1.00 96.38 100 LEU A N 1
ATOM 748 C CA . LEU A 1 100 ? 20.920 0.189 -11.745 1.00 96.38 100 LEU A CA 1
ATOM 749 C C . LEU A 1 100 ? 21.402 -0.238 -13.137 1.00 96.38 100 LEU A C 1
ATOM 751 O O . LEU A 1 100 ? 21.400 -1.428 -13.437 1.00 96.38 100 LEU A O 1
ATOM 755 N N . LEU A 1 101 ? 21.844 0.706 -13.973 1.00 96.38 101 LEU A N 1
ATOM 756 C CA . LEU A 1 101 ? 22.379 0.422 -15.309 1.00 96.38 101 LEU A CA 1
ATOM 757 C C . LEU A 1 101 ? 23.602 -0.500 -15.238 1.00 96.38 101 LEU A C 1
ATOM 759 O O . LEU A 1 101 ? 23.673 -1.479 -15.978 1.00 96.38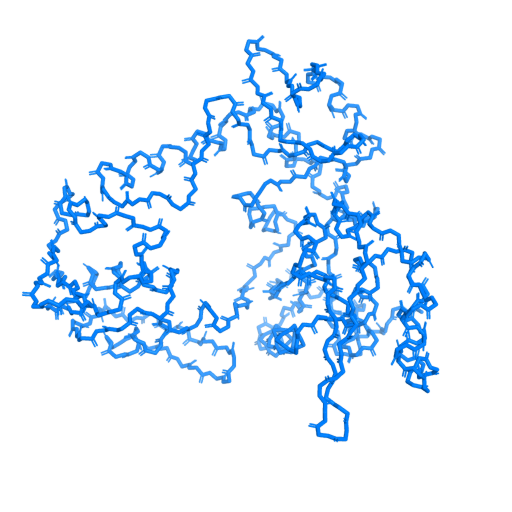 101 LEU A O 1
ATOM 763 N N . ALA A 1 102 ? 24.536 -0.214 -14.330 1.00 96.44 102 ALA A N 1
ATOM 764 C CA . ALA A 1 102 ? 25.733 -1.020 -14.129 1.00 96.44 102 ALA A CA 1
ATOM 765 C C . ALA A 1 102 ? 25.391 -2.445 -13.667 1.00 96.44 102 ALA A C 1
ATOM 767 O O . ALA A 1 102 ? 25.947 -3.409 -14.188 1.00 96.44 102 ALA A O 1
ATOM 768 N N . PHE A 1 103 ? 24.446 -2.586 -12.732 1.00 95.88 103 PHE A N 1
ATOM 769 C CA . PHE A 1 103 ? 24.025 -3.889 -12.219 1.00 95.88 103 PHE A CA 1
ATOM 770 C C . PHE A 1 103 ? 23.263 -4.728 -13.256 1.00 95.88 103 PHE A C 1
ATOM 772 O O . PHE A 1 103 ? 23.482 -5.933 -13.353 1.00 95.88 103 PHE A O 1
ATOM 779 N N . LEU A 1 104 ? 22.379 -4.100 -14.038 1.00 94.38 104 LEU A N 1
ATOM 780 C CA . LEU A 1 104 ? 21.581 -4.772 -15.071 1.00 94.38 104 LEU A CA 1
ATOM 781 C C . LEU A 1 104 ? 22.387 -5.079 -16.342 1.00 94.38 104 LEU A C 1
ATOM 783 O O . LEU A 1 104 ? 22.020 -5.978 -17.101 1.00 94.38 104 LEU A O 1
ATOM 787 N N . GLY A 1 105 ? 23.463 -4.332 -16.602 1.00 94.56 105 GLY A N 1
ATOM 788 C CA . GLY A 1 105 ? 24.320 -4.530 -17.765 1.00 94.56 105 GLY A CA 1
ATOM 789 C C . GLY A 1 105 ? 23.528 -4.458 -19.083 1.00 94.56 105 GLY A C 1
ATOM 790 O O . GLY A 1 105 ? 22.785 -3.497 -19.299 1.00 94.56 105 GLY A O 1
ATOM 791 N N . PRO A 1 106 ? 23.646 -5.451 -19.986 1.00 93.81 106 PRO A N 1
ATOM 792 C CA . PRO A 1 106 ? 22.923 -5.457 -21.261 1.00 93.81 106 PRO A CA 1
ATOM 793 C C . PRO A 1 106 ? 21.396 -5.387 -21.127 1.00 93.81 106 PRO A C 1
ATOM 795 O O . PRO A 1 106 ? 20.751 -4.762 -21.969 1.00 93.81 106 PRO A O 1
ATOM 798 N N . TRP A 1 107 ? 20.814 -5.954 -20.061 1.00 93.25 107 TRP A N 1
ATOM 799 C CA . TRP A 1 107 ? 19.360 -5.958 -19.851 1.00 93.25 107 TRP A CA 1
ATOM 800 C C . TRP A 1 107 ? 18.777 -4.564 -19.644 1.00 93.25 107 TRP A C 1
ATOM 802 O O . TRP A 1 107 ? 17.598 -4.353 -19.901 1.00 93.25 107 TRP A O 1
ATOM 812 N N . ALA A 1 108 ? 19.592 -3.584 -19.248 1.00 94.88 108 ALA A N 1
ATOM 813 C CA . ALA A 1 108 ? 19.153 -2.197 -19.167 1.00 94.88 108 ALA A CA 1
ATOM 814 C C . ALA A 1 108 ? 18.723 -1.613 -20.525 1.00 94.88 108 ALA A C 1
ATOM 816 O O . ALA A 1 108 ? 17.961 -0.649 -20.558 1.00 94.88 108 ALA A O 1
ATOM 817 N N . ARG A 1 109 ? 19.220 -2.174 -21.638 1.00 94.94 109 ARG A N 1
ATOM 818 C CA . ARG A 1 109 ? 18.897 -1.731 -23.004 1.00 94.94 109 ARG A CA 1
ATOM 819 C C . ARG A 1 109 ? 17.648 -2.399 -23.572 1.00 94.94 109 ARG A C 1
ATOM 821 O O . ARG A 1 109 ? 17.173 -1.972 -24.620 1.00 94.94 109 ARG A O 1
ATOM 828 N N . GLU A 1 110 ? 17.115 -3.419 -22.902 1.00 96.12 110 GLU A N 1
ATOM 829 C CA . GLU A 1 110 ? 15.847 -4.028 -23.296 1.00 96.12 110 GLU A CA 1
ATOM 830 C C . GLU A 1 110 ? 14.732 -2.989 -23.238 1.00 96.12 110 GLU A C 1
ATOM 832 O O . GLU A 1 110 ? 14.590 -2.287 -22.237 1.00 96.12 110 GLU A O 1
ATOM 837 N N . ALA A 1 111 ? 13.911 -2.906 -24.287 1.00 95.25 111 ALA A N 1
ATOM 838 C CA . ALA A 1 111 ? 12.952 -1.811 -24.462 1.00 95.25 111 ALA A CA 1
ATOM 839 C C . ALA A 1 111 ? 12.028 -1.616 -23.244 1.00 95.25 111 ALA A C 1
ATOM 841 O O . ALA A 1 111 ? 11.776 -0.490 -22.821 1.00 95.25 111 ALA A O 1
ATOM 842 N N . ARG A 1 112 ? 11.575 -2.721 -22.634 1.00 94.44 112 ARG A N 1
ATOM 843 C CA . ARG A 1 112 ? 10.730 -2.712 -21.427 1.00 94.44 112 ARG A CA 1
ATOM 844 C C . ARG A 1 112 ? 11.451 -2.137 -20.208 1.00 94.44 112 ARG A C 1
ATOM 846 O O . ARG A 1 112 ? 10.855 -1.392 -19.435 1.00 94.44 112 ARG A O 1
ATOM 853 N N . VAL A 1 113 ? 12.726 -2.482 -20.039 1.00 94.88 113 VAL A N 1
ATOM 854 C CA . VAL A 1 113 ? 13.550 -2.040 -18.907 1.00 94.88 113 VAL A CA 1
ATOM 855 C C . VAL A 1 113 ? 13.978 -0.589 -19.101 1.00 94.88 113 VAL A C 1
ATOM 857 O O . VAL A 1 113 ? 13.851 0.201 -18.171 1.00 94.88 113 VAL A O 1
ATOM 860 N N . ALA A 1 114 ? 14.400 -0.215 -20.311 1.00 95.81 114 ALA A N 1
ATOM 861 C CA . ALA A 1 114 ? 14.742 1.158 -20.670 1.00 95.81 114 ALA A CA 1
ATOM 862 C C . ALA A 1 114 ? 13.557 2.111 -20.437 1.00 95.81 114 ALA A C 1
ATOM 864 O O . ALA A 1 114 ? 13.711 3.124 -19.756 1.00 95.81 114 ALA A O 1
ATOM 865 N N . TYR A 1 115 ? 12.358 1.730 -20.898 1.00 95.38 115 TYR A N 1
ATOM 866 C CA . TYR A 1 115 ? 11.117 2.465 -20.637 1.00 95.38 115 TYR A CA 1
ATOM 867 C C . TYR A 1 115 ? 10.848 2.653 -19.139 1.00 95.38 115 TYR A C 1
ATOM 869 O O . TYR A 1 115 ? 10.459 3.739 -18.701 1.00 95.38 115 TYR A O 1
ATOM 877 N N . ALA A 1 116 ? 11.045 1.599 -18.341 1.00 96.12 116 ALA A N 1
ATOM 878 C CA . ALA A 1 116 ? 10.827 1.679 -16.907 1.00 96.12 116 ALA A CA 1
ATOM 879 C C . ALA A 1 116 ? 11.851 2.585 -16.224 1.00 96.12 116 ALA A C 1
ATOM 881 O O . ALA A 1 116 ? 11.480 3.403 -15.383 1.00 96.12 116 ALA A O 1
ATOM 882 N N . LEU A 1 117 ? 13.120 2.489 -16.621 1.00 96.31 117 LEU A N 1
ATOM 883 C CA . LEU A 1 117 ? 14.186 3.302 -16.058 1.00 96.31 117 LEU A CA 1
ATOM 884 C C . LEU A 1 117 ? 13.894 4.790 -16.219 1.00 96.31 117 LEU A C 1
ATOM 886 O O . LEU A 1 117 ? 14.214 5.538 -15.312 1.00 96.31 117 LEU A O 1
ATOM 890 N N . GLU A 1 118 ? 13.278 5.264 -17.302 1.00 95.62 118 GLU A N 1
ATOM 891 C CA . GLU A 1 118 ? 12.904 6.682 -17.498 1.00 95.62 118 GLU A CA 1
ATOM 892 C C . GLU A 1 118 ? 12.021 7.303 -16.395 1.00 95.62 118 GLU A C 1
ATOM 894 O O . GLU A 1 118 ? 11.855 8.519 -16.380 1.00 95.62 118 GLU A O 1
ATOM 899 N N . ALA A 1 119 ? 11.493 6.511 -15.460 1.00 96.38 119 ALA A N 1
ATOM 900 C CA . ALA A 1 119 ? 10.762 7.003 -14.299 1.00 96.38 119 ALA A CA 1
ATOM 901 C C . ALA A 1 119 ? 11.520 8.074 -13.487 1.00 96.38 119 ALA A C 1
ATOM 903 O O . ALA A 1 119 ? 12.746 8.019 -13.314 1.00 96.38 119 ALA A O 1
ATOM 904 N N . GLY A 1 120 ? 10.759 9.024 -12.942 1.00 96.56 120 GLY A N 1
ATOM 905 C CA . GLY A 1 120 ? 11.230 10.057 -12.027 1.00 96.56 120 GLY A CA 1
ATOM 906 C C . GLY A 1 120 ? 11.378 9.557 -10.590 1.00 96.56 120 GLY A C 1
ATOM 907 O O . GLY A 1 120 ? 12.329 9.946 -9.908 1.00 96.56 120 GLY A O 1
ATOM 908 N N . THR A 1 121 ? 10.497 8.659 -10.140 1.00 96.88 121 THR A N 1
ATOM 909 C CA . THR A 1 121 ? 10.489 8.120 -8.766 1.00 96.88 121 THR A CA 1
ATOM 910 C C . THR A 1 121 ? 10.602 6.597 -8.721 1.00 96.88 121 THR A C 1
ATOM 912 O O . THR A 1 121 ? 10.426 5.910 -9.728 1.00 96.88 121 THR A O 1
ATOM 915 N N . LEU A 1 122 ? 10.892 6.044 -7.539 1.00 97.12 122 LEU A N 1
ATOM 916 C CA . LEU A 1 122 ? 10.912 4.596 -7.318 1.00 97.12 122 LEU A CA 1
ATOM 917 C C . LEU A 1 122 ? 9.528 3.954 -7.531 1.00 97.12 122 LEU A C 1
ATOM 919 O O . LEU A 1 122 ? 9.437 2.891 -8.146 1.00 97.12 122 LEU A O 1
ATOM 923 N N . ALA A 1 123 ? 8.450 4.594 -7.066 1.00 97.06 123 ALA A N 1
ATOM 924 C CA . ALA A 1 123 ? 7.091 4.103 -7.304 1.00 97.06 123 ALA A CA 1
ATOM 925 C C . ALA A 1 123 ? 6.714 4.140 -8.793 1.00 97.06 123 ALA A C 1
ATOM 927 O O . ALA A 1 123 ? 6.161 3.166 -9.304 1.00 97.06 123 ALA A O 1
ATOM 928 N N . GLU A 1 124 ? 7.090 5.202 -9.513 1.00 97.12 124 GLU A N 1
ATOM 929 C CA . GLU A 1 124 ? 6.876 5.273 -10.958 1.00 97.12 124 GLU A CA 1
ATOM 930 C C . GLU A 1 124 ? 7.705 4.209 -11.694 1.00 97.12 124 GLU A C 1
ATOM 932 O O . GLU A 1 124 ? 7.195 3.560 -12.605 1.00 97.12 124 GLU A O 1
ATOM 937 N N . PHE A 1 125 ? 8.950 3.952 -11.272 1.00 97.56 125 PHE A N 1
ATOM 938 C CA . PHE A 1 125 ? 9.768 2.875 -11.838 1.00 97.56 125 PHE A CA 1
ATOM 939 C C . PHE A 1 125 ? 9.055 1.531 -11.715 1.00 97.56 125 PHE A C 1
ATOM 941 O O . PHE A 1 125 ? 8.919 0.801 -12.697 1.00 97.56 125 PHE A O 1
ATOM 948 N N . PHE A 1 126 ? 8.531 1.233 -10.528 1.00 97.75 126 PHE A N 1
ATOM 949 C CA . PHE A 1 126 ? 7.754 0.027 -10.274 1.00 97.75 126 PHE A CA 1
ATOM 950 C C . PHE A 1 126 ? 6.475 -0.039 -11.126 1.00 97.75 126 PHE A C 1
ATOM 952 O O . PHE A 1 126 ? 6.202 -1.070 -11.744 1.00 97.75 126 PHE A O 1
ATOM 959 N N . ALA A 1 127 ? 5.720 1.060 -11.219 1.00 97.12 127 ALA A N 1
ATOM 960 C CA . ALA A 1 127 ? 4.520 1.155 -12.052 1.00 97.12 127 ALA A CA 1
ATOM 961 C C . ALA A 1 127 ? 4.831 0.886 -13.530 1.00 97.12 127 ALA A C 1
ATOM 963 O O . ALA A 1 127 ? 4.139 0.105 -14.187 1.00 97.12 127 ALA A O 1
ATOM 964 N N . ARG A 1 128 ? 5.908 1.487 -14.048 1.00 96.69 128 ARG A N 1
ATOM 965 C CA . ARG A 1 128 ? 6.349 1.294 -15.429 1.00 96.69 128 ARG A CA 1
ATOM 966 C C . ARG A 1 128 ? 6.850 -0.122 -15.684 1.00 96.69 128 ARG A C 1
ATOM 968 O O . ARG A 1 128 ? 6.563 -0.649 -16.752 1.00 96.69 128 ARG A O 1
ATOM 975 N N . VAL A 1 129 ? 7.524 -0.770 -14.728 1.00 96.69 129 VAL A N 1
ATOM 976 C CA . VAL A 1 129 ? 7.846 -2.206 -14.827 1.00 96.69 129 VAL A CA 1
ATOM 977 C C . VAL A 1 129 ? 6.558 -3.021 -14.965 1.00 96.69 129 VAL A C 1
ATOM 979 O O . VAL A 1 129 ? 6.434 -3.817 -15.893 1.00 96.69 129 VAL A O 1
ATOM 982 N N . LEU A 1 130 ? 5.557 -2.799 -14.111 1.00 97.12 130 LEU A N 1
ATOM 983 C CA . LEU A 1 130 ? 4.281 -3.511 -14.225 1.00 97.12 130 LEU A CA 1
ATOM 984 C C . LEU A 1 130 ? 3.606 -3.277 -15.584 1.00 97.12 130 LEU A C 1
ATOM 986 O O . LEU A 1 130 ? 3.183 -4.239 -16.221 1.00 97.12 130 LEU A O 1
ATOM 990 N N . LEU A 1 131 ? 3.562 -2.034 -16.073 1.00 95.75 131 LEU A N 1
ATOM 991 C CA . LEU A 1 131 ? 3.006 -1.713 -17.392 1.00 95.75 131 LEU A CA 1
ATOM 992 C C . LEU A 1 131 ? 3.788 -2.359 -18.536 1.00 95.75 131 LEU A C 1
ATOM 994 O O . LEU A 1 131 ? 3.180 -2.912 -19.450 1.00 95.75 131 LEU A O 1
ATOM 998 N N . ALA A 1 132 ? 5.118 -2.329 -18.487 1.00 95.38 132 ALA A N 1
ATOM 999 C CA . ALA A 1 132 ? 5.963 -2.854 -19.553 1.00 95.38 132 ALA A CA 1
ATOM 1000 C C . ALA A 1 132 ? 5.789 -4.366 -19.745 1.00 95.38 132 ALA A C 1
ATOM 1002 O O . ALA A 1 132 ? 5.923 -4.872 -20.858 1.00 95.38 132 ALA A O 1
ATOM 1003 N N . PHE A 1 133 ? 5.497 -5.093 -18.663 1.00 94.38 133 PHE A N 1
ATOM 1004 C CA . PHE A 1 133 ? 5.339 -6.546 -18.694 1.00 94.38 133 PHE A CA 1
ATOM 1005 C C . PHE A 1 133 ? 3.878 -7.009 -18.754 1.00 94.38 133 PHE A C 1
ATOM 1007 O O . PHE A 1 133 ? 3.613 -8.066 -19.323 1.00 94.38 133 PHE A O 1
ATOM 1014 N N . LEU A 1 134 ? 2.937 -6.255 -18.176 1.00 96.56 134 LEU A N 1
ATOM 1015 C CA . LEU A 1 134 ? 1.545 -6.685 -17.975 1.00 96.56 134 LEU A CA 1
ATOM 1016 C C . LEU A 1 134 ? 0.498 -5.707 -18.525 1.00 96.56 134 LEU A C 1
ATOM 1018 O O . LEU A 1 134 ? -0.691 -6.026 -18.513 1.00 96.56 134 LEU A O 1
ATOM 1022 N N . GLY A 1 135 ? 0.907 -4.552 -19.051 1.00 95.44 135 GLY A N 1
ATOM 1023 C CA . GLY A 1 135 ? -0.010 -3.558 -19.613 1.00 95.44 135 GLY A CA 1
ATOM 1024 C C . GLY A 1 135 ? -0.774 -4.074 -20.835 1.00 95.44 135 GLY A C 1
ATOM 1025 O O . GLY A 1 135 ? -1.968 -3.827 -20.960 1.00 95.44 135 GLY A O 1
ATOM 1026 N N . GLU A 1 136 ? -0.150 -4.880 -21.699 1.00 95.25 136 GLU A N 1
ATOM 1027 C CA . GLU A 1 136 ? -0.842 -5.514 -22.840 1.00 95.25 136 GLU A CA 1
ATOM 1028 C C . GLU A 1 136 ? -1.934 -6.503 -22.411 1.00 95.25 136 GLU A C 1
ATOM 1030 O O . GLU A 1 136 ? -2.850 -6.791 -23.177 1.00 95.25 136 GLU A O 1
ATOM 1035 N N . ARG A 1 137 ? -1.878 -6.985 -21.164 1.00 95.31 137 ARG A N 1
ATOM 1036 C CA . ARG A 1 137 ? -2.929 -7.807 -20.555 1.00 95.31 137 ARG A CA 1
ATOM 1037 C C . ARG A 1 137 ? -4.008 -6.981 -19.850 1.00 95.31 137 ARG A C 1
ATOM 1039 O O . ARG A 1 137 ? -4.917 -7.556 -19.267 1.00 95.31 137 ARG A O 1
ATOM 1046 N N . GLY A 1 138 ? -3.910 -5.654 -19.887 1.00 96.75 138 GLY A N 1
ATOM 1047 C CA . GLY A 1 138 ? -4.864 -4.745 -19.258 1.00 96.75 138 GLY A CA 1
ATOM 1048 C C . GLY A 1 138 ? -4.672 -4.563 -17.753 1.00 96.75 138 GLY A C 1
ATOM 1049 O O . GLY A 1 138 ? -5.621 -4.167 -17.079 1.00 96.75 138 GLY A O 1
ATOM 1050 N N . LEU A 1 139 ? -3.484 -4.845 -17.199 1.00 97.69 139 LEU A N 1
ATOM 1051 C CA . LEU A 1 139 ? -3.222 -4.540 -15.789 1.00 97.69 139 LEU A CA 1
ATOM 1052 C C . LEU A 1 139 ? -3.211 -3.026 -15.581 1.00 97.69 139 LEU A C 1
ATOM 1054 O O . LEU A 1 139 ? -2.532 -2.307 -16.315 1.00 97.69 139 LEU A O 1
ATOM 1058 N N . LEU A 1 140 ? -3.906 -2.570 -14.543 1.00 97.38 140 LEU A N 1
ATOM 1059 C CA . LEU A 1 140 ? -3.929 -1.178 -14.112 1.00 97.38 140 LEU A CA 1
ATOM 1060 C C . LEU A 1 140 ? -3.057 -1.008 -12.858 1.00 97.38 140 LEU A C 1
ATOM 1062 O O . LEU A 1 140 ? -3.524 -1.303 -11.756 1.00 97.38 140 LEU A O 1
ATOM 1066 N N . PRO A 1 141 ? -1.792 -0.565 -12.960 1.00 96.50 141 PRO A N 1
ATOM 1067 C CA . PRO A 1 141 ? -1.071 -0.112 -11.781 1.00 96.50 141 PRO A CA 1
ATOM 1068 C C . PRO A 1 141 ? -1.733 1.150 -11.226 1.00 96.50 141 PRO A C 1
ATOM 1070 O O . PRO A 1 141 ? -2.017 2.090 -11.964 1.00 96.50 141 PRO A O 1
ATOM 1073 N N . PHE A 1 142 ? -1.961 1.158 -9.920 1.00 96.62 142 PHE A N 1
ATOM 1074 C CA . PHE A 1 142 ? -2.577 2.256 -9.194 1.00 96.62 142 PHE A CA 1
ATOM 1075 C C . PHE A 1 142 ? -1.589 2.765 -8.146 1.00 96.62 142 PHE A C 1
ATOM 1077 O O . PHE A 1 142 ? -1.294 2.067 -7.173 1.00 96.62 142 PHE A O 1
ATOM 1084 N N . ASP A 1 143 ? -1.067 3.973 -8.352 1.00 96.25 143 ASP A N 1
ATOM 1085 C CA . ASP A 1 143 ? -0.206 4.661 -7.393 1.00 96.25 143 ASP A CA 1
ATOM 1086 C C . ASP A 1 143 ? -1.021 5.737 -6.648 1.00 96.25 143 ASP A C 1
ATOM 1088 O O . ASP A 1 143 ? -1.337 6.773 -7.233 1.00 96.25 143 ASP A O 1
ATOM 1092 N N . PRO A 1 144 ? -1.343 5.554 -5.354 1.00 94.69 144 PRO A N 1
ATOM 1093 C CA . PRO A 1 144 ? -2.119 6.528 -4.585 1.00 94.69 144 PRO A CA 1
ATOM 1094 C C . PRO A 1 144 ? -1.385 7.856 -4.318 1.00 94.69 144 PRO A C 1
ATOM 1096 O O . PRO A 1 144 ? -1.979 8.765 -3.740 1.00 94.69 144 PRO A O 1
ATOM 1099 N N . MET A 1 145 ? -0.100 7.971 -4.672 1.00 94.00 145 MET A N 1
ATOM 1100 C CA . MET A 1 145 ? 0.683 9.211 -4.601 1.00 94.00 145 MET A CA 1
ATOM 1101 C C . MET A 1 145 ? 0.891 9.880 -5.963 1.00 94.00 145 MET A C 1
ATOM 1103 O O . MET A 1 145 ? 1.442 10.980 -5.986 1.00 94.00 145 MET A O 1
ATOM 1107 N N . ALA A 1 146 ? 0.464 9.262 -7.072 1.00 94.00 146 ALA A N 1
ATOM 1108 C CA . ALA A 1 146 ? 0.515 9.909 -8.381 1.00 94.00 146 ALA A CA 1
ATOM 1109 C C . ALA A 1 146 ? -0.318 11.199 -8.372 1.00 94.00 146 ALA A C 1
ATOM 1111 O O . ALA A 1 146 ? -1.389 11.241 -7.761 1.00 94.00 146 ALA A O 1
ATOM 1112 N N . GLU A 1 147 ? 0.170 12.243 -9.043 1.00 91.75 147 GLU A N 1
ATOM 1113 C CA . GLU A 1 147 ? -0.431 13.584 -9.037 1.00 91.75 147 GLU A CA 1
ATOM 1114 C C . GLU A 1 147 ? -1.897 13.557 -9.491 1.00 91.75 147 GLU A C 1
ATOM 1116 O O . GLU A 1 147 ? -2.747 14.252 -8.937 1.00 91.75 147 GLU A O 1
ATOM 1121 N N . GLU A 1 148 ? -2.209 12.684 -10.444 1.00 91.88 148 GLU A N 1
ATOM 1122 C CA . GLU A 1 148 ? -3.532 12.520 -11.032 1.00 91.88 148 GLU A CA 1
ATOM 1123 C C . GLU A 1 148 ? -4.486 11.703 -10.146 1.00 91.88 148 GLU A C 1
ATOM 1125 O O . GLU A 1 148 ? -5.702 11.874 -10.231 1.00 91.88 148 GLU A O 1
ATOM 1130 N N . LEU A 1 149 ? -3.958 10.823 -9.286 1.00 94.31 149 LEU A N 1
ATOM 1131 C CA . LEU A 1 149 ? -4.751 9.901 -8.458 1.00 94.31 149 LEU A CA 1
ATOM 1132 C C . LEU A 1 149 ? -4.892 10.368 -7.007 1.00 94.31 149 LEU A C 1
ATOM 1134 O O . LEU A 1 149 ? -5.918 10.115 -6.377 1.00 94.31 149 LEU A O 1
ATOM 1138 N N . ALA A 1 150 ? -3.905 11.086 -6.471 1.00 94.44 150 ALA A N 1
ATOM 1139 C CA . ALA A 1 150 ? -3.937 11.611 -5.109 1.00 94.44 150 ALA A CA 1
ATOM 1140 C C . ALA A 1 150 ? -5.192 12.467 -4.799 1.00 94.44 150 ALA A C 1
ATOM 1142 O O . ALA A 1 150 ? -5.730 12.344 -3.693 1.00 94.44 150 ALA A O 1
ATOM 1143 N N . PRO A 1 151 ? -5.734 13.285 -5.732 1.00 95.44 151 PRO A N 1
ATOM 1144 C CA . PRO A 1 151 ? -6.975 14.025 -5.506 1.00 95.44 151 PRO A CA 1
ATOM 1145 C C . PRO A 1 151 ? -8.200 13.151 -5.204 1.00 95.44 151 PRO A C 1
ATOM 1147 O O . PRO A 1 151 ? -9.097 13.629 -4.509 1.00 95.44 151 PRO A O 1
ATOM 1150 N N . LEU A 1 152 ? -8.234 11.886 -5.646 1.00 94.69 152 LEU A N 1
ATOM 1151 C CA . LEU A 1 152 ? -9.354 10.964 -5.390 1.00 94.69 152 LEU A CA 1
ATOM 1152 C C . LEU A 1 152 ? -9.566 10.702 -3.891 1.00 94.69 152 LEU A C 1
ATOM 1154 O O . LEU A 1 152 ? -10.680 10.429 -3.455 1.00 94.69 152 LEU A O 1
ATOM 1158 N N . PHE A 1 153 ? -8.516 10.837 -3.078 1.00 93.81 153 PHE A N 1
ATOM 1159 C CA . PHE A 1 153 ? -8.577 10.616 -1.631 1.00 93.81 153 PHE A CA 1
ATOM 1160 C C . PHE A 1 153 ? -8.976 11.860 -0.836 1.00 93.81 153 PHE A C 1
ATOM 1162 O O . PHE A 1 153 ? -9.139 11.774 0.382 1.00 93.81 153 PHE A O 1
ATOM 1169 N N . ARG A 1 154 ? -9.121 13.023 -1.489 1.00 94.06 154 ARG A N 1
ATOM 1170 C CA . ARG A 1 154 ? -9.340 14.309 -0.813 1.00 94.06 154 ARG A CA 1
ATOM 1171 C C . ARG A 1 154 ? -10.536 14.262 0.126 1.00 94.06 154 ARG A C 1
ATOM 1173 O O . ARG A 1 154 ? -10.395 14.613 1.289 1.00 94.06 154 ARG A O 1
ATOM 1180 N N . GLU A 1 155 ? -11.681 13.788 -0.348 1.00 92.06 155 GLU A N 1
ATOM 1181 C CA . GLU A 1 155 ? -12.897 13.750 0.463 1.00 92.06 155 GLU A CA 1
ATOM 1182 C C . GLU A 1 155 ? -12.728 12.865 1.711 1.00 92.06 155 GLU A C 1
ATOM 1184 O O . GLU A 1 155 ? -13.110 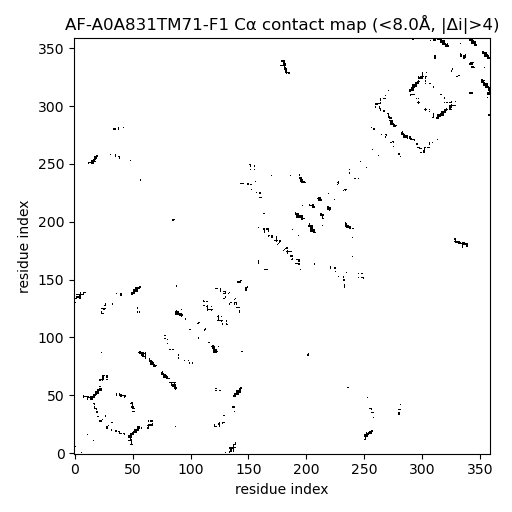13.252 2.815 1.00 92.06 155 GLU A O 1
ATOM 1189 N N . ALA A 1 156 ? -12.091 11.700 1.563 1.00 89.88 156 ALA A N 1
ATOM 1190 C CA . ALA A 1 156 ? -11.791 10.807 2.681 1.00 89.88 156 ALA A CA 1
ATOM 1191 C C . ALA A 1 156 ? -10.860 11.475 3.707 1.00 89.88 156 ALA A C 1
ATOM 1193 O O . ALA A 1 156 ? -11.096 11.407 4.913 1.00 89.88 156 ALA A O 1
ATOM 1194 N N . LEU A 1 157 ? -9.831 12.175 3.224 1.00 94.88 157 LEU A N 1
ATOM 1195 C CA . LEU A 1 157 ? -8.893 12.927 4.053 1.00 94.88 157 LEU A CA 1
ATOM 1196 C C . LEU A 1 157 ? -9.576 14.102 4.769 1.00 94.88 157 LEU A C 1
ATOM 1198 O O . LEU A 1 157 ? -9.320 14.325 5.948 1.00 94.88 157 LEU A O 1
ATOM 1202 N N . GLU A 1 158 ? -10.477 14.827 4.106 1.00 95.56 158 GLU A N 1
ATOM 1203 C CA . GLU A 1 158 ? -11.244 15.924 4.710 1.00 95.56 158 GLU A CA 1
ATOM 1204 C C . GLU A 1 158 ? -12.170 15.442 5.830 1.00 95.56 158 GLU A C 1
ATOM 1206 O O . GLU A 1 158 ? -12.292 16.127 6.852 1.00 95.56 158 GLU A O 1
ATOM 1211 N N . ARG A 1 159 ? -12.787 14.262 5.662 1.00 92.88 159 ARG A N 1
ATOM 1212 C CA . ARG A 1 159 ? -13.597 13.600 6.698 1.00 92.88 159 ARG A CA 1
ATOM 1213 C C . ARG A 1 159 ? -12.739 13.212 7.902 1.00 92.88 159 ARG A C 1
ATOM 1215 O O . ARG A 1 159 ? -13.094 13.559 9.025 1.00 92.88 159 ARG A O 1
ATOM 1222 N N . GLU A 1 160 ? -11.579 12.597 7.673 1.00 93.50 160 GLU A N 1
ATOM 1223 C CA . GLU A 1 160 ? -10.632 12.278 8.751 1.00 93.50 160 GLU A CA 1
ATOM 1224 C C . GLU A 1 160 ? -10.095 13.545 9.439 1.00 93.50 160 GLU A C 1
ATOM 1226 O O . GLU A 1 160 ? -9.888 13.547 10.642 1.00 93.50 160 GLU A O 1
ATOM 1231 N N . LEU A 1 161 ? -9.917 14.664 8.731 1.00 96.38 161 LEU A N 1
ATOM 1232 C CA . LEU A 1 161 ? -9.544 15.942 9.355 1.00 96.38 161 LEU A CA 1
ATOM 1233 C C . LEU A 1 161 ? -10.702 16.620 10.108 1.00 96.38 161 LEU A C 1
ATOM 1235 O O . LEU A 1 161 ? -10.455 17.504 10.932 1.00 96.38 161 LEU A O 1
ATOM 1239 N N . ALA A 1 162 ? -11.955 16.286 9.791 1.00 95.88 162 ALA A N 1
ATOM 1240 C CA . ALA A 1 162 ? -13.135 16.807 10.478 1.00 95.88 162 ALA A CA 1
ATOM 1241 C C . ALA A 1 162 ? -13.353 16.121 11.831 1.00 95.88 162 ALA A C 1
ATOM 1243 O O . ALA A 1 162 ? -13.694 16.803 12.796 1.00 95.88 162 ALA A O 1
ATOM 1244 N N . ASP A 1 163 ? -13.102 14.812 11.894 1.00 94.56 163 ASP A N 1
ATOM 1245 C CA . ASP A 1 163 ? -13.148 14.005 13.115 1.00 94.56 163 ASP A CA 1
ATOM 1246 C C . ASP A 1 163 ? -11.835 13.207 13.297 1.00 94.56 163 ASP A C 1
ATOM 1248 O O . ASP A 1 163 ? -11.768 12.009 13.007 1.00 94.56 163 ASP A O 1
ATOM 1252 N N . PRO A 1 164 ? -10.757 13.867 13.771 1.00 94.00 164 PRO A N 1
ATOM 1253 C CA . PRO A 1 164 ? -9.381 13.345 13.725 1.00 94.00 164 PRO A CA 1
ATOM 1254 C C . PRO A 1 164 ? -9.126 12.078 14.525 1.00 94.00 164 PRO A C 1
ATOM 1256 O O . PRO A 1 164 ? -8.116 11.396 14.315 1.00 94.00 164 PRO A O 1
ATOM 1259 N N . LEU A 1 165 ? -9.997 11.799 15.492 1.00 93.62 165 LEU A N 1
ATOM 1260 C CA . LEU A 1 165 ? -9.837 10.688 16.414 1.00 93.62 165 LEU A CA 1
ATOM 1261 C C . LEU A 1 165 ? -10.830 9.562 16.142 1.00 93.62 165 LEU A C 1
ATOM 1263 O O . LEU A 1 165 ? -10.533 8.446 16.558 1.00 93.62 165 LEU A O 1
ATOM 1267 N N . ALA A 1 166 ? -11.925 9.774 15.402 1.00 88.00 166 ALA A N 1
ATOM 1268 C CA . ALA A 1 166 ? -12.953 8.751 15.195 1.00 88.00 166 ALA A CA 1
ATOM 1269 C C . ALA A 1 166 ? -12.407 7.406 14.707 1.00 88.00 166 ALA A C 1
ATOM 1271 O O . ALA A 1 166 ? -12.717 6.362 15.291 1.00 88.00 166 ALA A O 1
ATOM 1272 N N . SER A 1 167 ? -11.568 7.405 13.669 1.00 81.75 167 SER A N 1
ATOM 1273 C CA . SER A 1 167 ? -11.003 6.171 13.114 1.00 81.75 167 SER A CA 1
ATOM 1274 C C . SER A 1 167 ? -9.984 5.522 14.063 1.00 81.75 167 SER A C 1
ATOM 1276 O O . SER A 1 167 ? -9.924 4.297 14.195 1.00 81.75 167 SER A O 1
ATOM 1278 N N . ALA A 1 168 ? -9.193 6.323 14.781 1.00 81.44 168 ALA A N 1
ATOM 1279 C CA . ALA A 1 168 ? -8.229 5.843 15.772 1.00 81.44 168 ALA A CA 1
ATOM 1280 C C . ALA A 1 168 ? -8.927 5.269 17.014 1.00 81.44 168 ALA A C 1
ATOM 1282 O O . ALA A 1 168 ? -8.505 4.249 17.565 1.00 81.44 168 ALA A O 1
ATOM 1283 N N . GLU A 1 169 ? -10.023 5.891 17.431 1.00 85.88 169 GLU A N 1
ATOM 1284 C CA . GLU A 1 169 ? -10.895 5.440 18.503 1.00 85.88 169 GLU A CA 1
ATOM 1285 C C . GLU A 1 169 ? -11.689 4.206 18.106 1.00 85.88 169 GLU A C 1
ATOM 1287 O O . GLU A 1 169 ? -11.837 3.322 18.937 1.00 85.88 169 GLU A O 1
ATOM 1292 N N . ALA A 1 170 ? -12.144 4.081 16.858 1.00 73.81 170 ALA A N 1
ATOM 1293 C CA . ALA A 1 170 ? -12.749 2.851 16.355 1.00 73.81 170 ALA A CA 1
ATOM 1294 C C . ALA A 1 170 ? -11.764 1.677 16.440 1.00 73.81 170 ALA A C 1
ATOM 1296 O O . ALA A 1 170 ? -12.100 0.645 17.022 1.00 73.81 170 ALA A O 1
ATOM 1297 N N . ILE A 1 171 ? -10.519 1.873 15.980 1.00 69.19 171 ILE A N 1
ATOM 1298 C CA . ILE A 1 171 ? -9.435 0.893 16.151 1.00 69.19 171 ILE A CA 1
ATOM 1299 C C . ILE A 1 171 ? -9.219 0.590 17.634 1.00 69.19 171 ILE A C 1
ATOM 1301 O O . ILE A 1 171 ? -9.052 -0.565 18.004 1.00 69.19 171 ILE A O 1
ATOM 1305 N N . ASN A 1 172 ? -9.222 1.602 18.503 1.00 79.38 172 ASN A N 1
ATOM 1306 C CA . ASN A 1 172 ? -8.972 1.406 19.928 1.00 79.38 172 ASN A CA 1
ATOM 1307 C C . ASN A 1 172 ? -10.152 0.762 20.675 1.00 79.38 172 ASN A C 1
ATOM 1309 O O . ASN A 1 172 ? -9.906 -0.005 21.602 1.00 79.38 172 ASN A O 1
ATOM 1313 N N . ARG A 1 173 ? -11.405 1.031 20.285 1.00 78.00 173 ARG A N 1
ATOM 1314 C CA . ARG A 1 173 ? -12.613 0.364 20.795 1.00 78.00 173 ARG A CA 1
ATOM 1315 C C . ARG A 1 173 ? -12.589 -1.099 20.412 1.00 78.00 173 ARG A C 1
ATOM 1317 O O . ARG A 1 173 ? -12.799 -1.943 21.274 1.00 78.00 173 ARG A O 1
ATOM 1324 N N . GLU A 1 174 ? -12.258 -1.396 19.160 1.00 60.03 174 GLU A N 1
ATOM 1325 C CA . GLU A 1 174 ? -12.104 -2.775 18.718 1.00 60.03 174 GLU A CA 1
ATOM 1326 C C . GLU A 1 174 ? -10.900 -3.433 19.392 1.00 60.03 174 GLU A C 1
ATOM 1328 O O . GLU A 1 174 ? -10.990 -4.551 19.870 1.00 60.03 174 GLU A O 1
ATOM 1333 N N . ALA A 1 175 ? -9.799 -2.710 19.590 1.00 63.66 175 ALA A N 1
ATOM 1334 C CA . ALA A 1 175 ? -8.660 -3.206 20.347 1.00 63.66 175 ALA A CA 1
ATOM 1335 C C . ALA A 1 175 ? -8.982 -3.458 21.830 1.00 63.66 175 ALA A C 1
ATOM 1337 O O . ALA A 1 175 ? -8.410 -4.365 22.433 1.00 63.66 175 ALA A O 1
ATOM 1338 N N . ALA A 1 176 ? -9.854 -2.650 22.435 1.00 70.75 176 ALA A N 1
ATOM 1339 C CA . ALA A 1 176 ? -10.326 -2.816 23.803 1.00 70.75 176 ALA A CA 1
ATOM 1340 C C . ALA A 1 176 ? -11.298 -3.989 23.906 1.00 70.75 176 ALA A C 1
ATOM 1342 O O . ALA A 1 176 ? -11.153 -4.778 24.834 1.00 70.75 176 ALA A O 1
ATOM 1343 N N . ARG A 1 177 ? -12.200 -4.153 22.927 1.00 57.69 177 ARG A N 1
ATOM 1344 C CA . ARG A 1 177 ? -13.000 -5.370 22.764 1.00 57.69 177 ARG A CA 1
ATOM 1345 C C . ARG A 1 177 ? -12.070 -6.553 22.666 1.00 57.69 177 ARG A C 1
ATOM 1347 O O . ARG A 1 177 ? -12.102 -7.347 23.578 1.00 57.69 177 ARG A O 1
ATOM 1354 N N . ILE A 1 178 ? -11.150 -6.590 21.702 1.00 48.69 178 ILE A N 1
ATOM 1355 C CA . ILE A 1 178 ? -10.141 -7.643 21.543 1.00 48.69 178 ILE A CA 1
ATOM 1356 C C . ILE A 1 178 ? -9.370 -7.896 22.844 1.00 48.69 178 ILE A C 1
ATOM 1358 O O . ILE A 1 178 ? -9.053 -9.039 23.090 1.00 48.69 178 ILE A O 1
ATOM 1362 N N . ARG A 1 179 ? -9.090 -6.909 23.711 1.00 59.88 179 ARG A N 1
ATOM 1363 C CA . ARG A 1 179 ? -8.425 -7.129 25.019 1.00 59.88 179 ARG A CA 1
ATOM 1364 C C . ARG A 1 179 ? -9.324 -7.582 26.160 1.00 59.88 179 ARG A C 1
ATOM 1366 O O . ARG A 1 179 ? -8.837 -8.304 27.021 1.00 59.88 179 ARG A O 1
ATOM 1373 N N . ALA A 1 180 ? -10.573 -7.137 26.213 1.00 56.72 180 ALA A N 1
ATOM 1374 C CA . ALA A 1 180 ? -11.578 -7.716 27.104 1.00 56.72 180 ALA A CA 1
ATOM 1375 C C . ALA A 1 180 ? -11.835 -9.167 26.685 1.00 56.72 180 ALA A C 1
ATOM 1377 O O . ALA A 1 180 ? -11.884 -10.068 27.509 1.00 56.72 180 ALA A O 1
ATOM 1378 N N . LEU A 1 181 ? -11.815 -9.349 25.365 1.00 56.84 181 LEU A N 1
ATOM 1379 C CA . LEU A 1 181 ? -11.703 -10.572 24.598 1.00 56.84 181 LEU A CA 1
ATOM 1380 C C . LEU A 1 181 ? -10.326 -11.176 24.563 1.00 56.84 181 LEU A C 1
ATOM 1382 O O . LEU A 1 181 ? -10.065 -12.106 23.812 1.00 56.84 181 LEU A O 1
ATOM 1386 N N . GLY A 1 182 ? -9.446 -10.599 25.362 1.00 46.50 182 GLY A N 1
ATOM 1387 C CA . GLY A 1 182 ? -8.053 -10.862 25.513 1.00 46.50 182 GLY A CA 1
ATOM 1388 C C . GLY A 1 182 ? -7.196 -11.322 24.320 1.00 46.50 182 GLY A C 1
ATOM 1389 O O . GLY A 1 182 ? -5.996 -11.509 24.448 1.00 46.50 182 GLY A O 1
ATOM 1390 N N . GLY A 1 183 ? -7.638 -11.316 23.085 1.00 43.00 183 GLY A N 1
ATOM 1391 C CA . GLY A 1 183 ? -6.700 -11.087 22.003 1.00 43.00 183 GLY A CA 1
ATOM 1392 C C . GLY A 1 183 ? -5.726 -9.937 22.315 1.00 43.00 183 GLY A C 1
ATOM 1393 O O . GLY A 1 183 ? -5.947 -9.017 23.118 1.00 43.00 183 GLY A O 1
ATOM 1394 N N . ARG A 1 184 ? -4.524 -10.031 21.765 1.00 45.56 184 ARG A N 1
ATOM 1395 C CA . ARG A 1 184 ? -3.668 -8.850 21.674 1.00 45.56 184 ARG A CA 1
ATOM 1396 C C . ARG A 1 184 ? -4.098 -8.149 20.385 1.00 45.56 184 ARG A C 1
ATOM 1398 O O . ARG A 1 184 ? -4.220 -8.791 19.355 1.00 45.56 184 ARG A O 1
ATOM 1405 N N . PRO A 1 185 ? -4.435 -6.863 20.425 1.00 51.03 185 PRO A N 1
ATOM 1406 C CA . PRO A 1 185 ? -4.935 -6.204 19.233 1.00 51.03 185 PRO A CA 1
ATOM 1407 C C . PRO A 1 185 ? -3.796 -6.011 18.217 1.00 51.03 185 PRO A C 1
ATOM 1409 O O . PRO A 1 185 ? -2.702 -5.613 18.633 1.00 51.03 185 PRO A O 1
ATOM 1412 N N . PRO A 1 186 ? -4.033 -6.258 16.913 1.00 47.44 186 PRO A N 1
ATOM 1413 C CA . PRO A 1 186 ? -3.010 -6.105 15.871 1.00 47.44 186 PRO A CA 1
ATOM 1414 C C . PRO A 1 186 ? -2.611 -4.646 15.657 1.00 47.44 186 PRO A C 1
ATOM 1416 O O . PRO A 1 186 ? -1.482 -4.342 15.281 1.00 47.44 186 PRO A O 1
ATOM 1419 N N . LEU A 1 187 ? -3.549 -3.735 15.909 1.00 57.88 187 LEU A N 1
ATOM 1420 C CA . LEU A 1 187 ? -3.369 -2.300 15.796 1.00 57.88 187 LEU 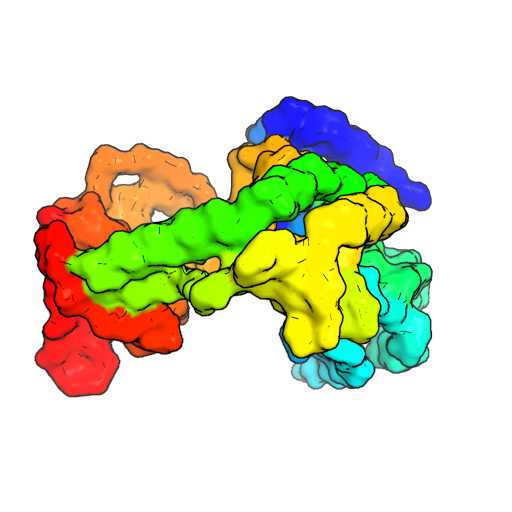A CA 1
ATOM 1421 C C . LEU A 1 187 ? -3.842 -1.630 17.081 1.00 57.88 187 LEU A C 1
ATOM 1423 O O . LEU A 1 187 ? -4.831 -2.020 17.699 1.00 57.88 187 LEU A O 1
ATOM 1427 N N . ARG A 1 188 ? -3.116 -0.595 17.486 1.00 70.69 188 ARG A N 1
ATOM 1428 C CA . ARG A 1 188 ? -3.488 0.288 18.588 1.00 70.69 188 ARG A CA 1
ATOM 1429 C C . ARG A 1 188 ? -2.973 1.680 18.271 1.00 70.69 188 ARG A C 1
ATOM 1431 O O . ARG A 1 188 ? -1.869 1.829 17.747 1.00 70.69 188 ARG A O 1
ATOM 1438 N N . ARG A 1 189 ? -3.726 2.697 18.668 1.00 81.12 189 ARG A N 1
ATOM 1439 C CA . ARG A 1 189 ? -3.282 4.088 18.651 1.00 81.12 189 ARG A CA 1
ATOM 1440 C C . ARG A 1 189 ? -3.013 4.590 20.060 1.00 81.12 189 ARG A C 1
ATOM 1442 O O . ARG A 1 189 ? -3.702 4.230 21.017 1.00 81.12 189 ARG A O 1
ATOM 1449 N N . LYS A 1 190 ? -1.960 5.395 20.191 1.00 88.62 190 LYS A N 1
ATOM 1450 C CA . LYS A 1 190 ? -1.703 6.164 21.413 1.00 88.62 190 LYS A CA 1
ATOM 1451 C C . LYS A 1 190 ? -2.788 7.248 21.550 1.00 88.62 190 LYS A C 1
ATOM 1453 O O . LYS A 1 190 ? -3.357 7.634 20.531 1.00 88.62 190 LYS A O 1
ATOM 1458 N N . PRO A 1 191 ? -3.087 7.739 22.764 1.00 88.62 191 PRO A N 1
ATOM 1459 C CA . PRO A 1 191 ? -4.005 8.862 22.939 1.00 88.62 191 PRO A CA 1
ATOM 1460 C C . PRO A 1 191 ? -3.615 10.055 22.061 1.00 88.62 191 PRO A C 1
ATOM 1462 O O . PRO A 1 191 ? -2.435 10.392 21.958 1.00 88.62 191 PRO A O 1
ATOM 1465 N N . GLY A 1 192 ? -4.603 10.647 21.393 1.00 92.25 192 GLY A N 1
ATOM 1466 C CA . GLY A 1 192 ? -4.402 11.741 20.447 1.00 92.25 192 GLY A CA 1
ATOM 1467 C C . GLY A 1 192 ? -3.742 11.341 19.123 1.00 92.25 192 GLY A C 1
ATOM 1468 O O . GLY A 1 192 ? -3.648 12.180 18.245 1.00 92.25 192 GLY A O 1
ATOM 1469 N N . ALA A 1 193 ? -3.280 10.104 18.920 1.00 93.44 193 ALA A N 1
ATOM 1470 C CA . ALA A 1 193 ? -2.725 9.712 17.626 1.00 93.44 193 ALA A CA 1
ATOM 1471 C C . ALA A 1 193 ? -3.844 9.507 16.600 1.00 93.44 193 ALA A C 1
ATOM 1473 O O . ALA A 1 193 ? -4.707 8.652 16.797 1.00 93.44 193 ALA A O 1
ATOM 1474 N N . THR A 1 194 ? -3.783 10.249 15.496 1.00 94.38 194 THR A N 1
ATOM 1475 C CA . THR A 1 194 ? -4.692 10.067 14.358 1.00 94.38 194 THR A CA 1
ATOM 1476 C C . THR A 1 194 ? -4.270 8.847 13.521 1.00 94.38 194 THR A C 1
ATOM 1478 O O . THR A 1 194 ? -3.303 8.141 13.837 1.00 94.38 194 THR A O 1
ATOM 1481 N N . ASN A 1 195 ? -4.980 8.593 12.421 1.00 90.12 195 ASN A N 1
ATOM 1482 C CA . ASN A 1 195 ? -4.565 7.643 11.386 1.00 90.12 195 ASN A CA 1
ATOM 1483 C C . ASN A 1 195 ? -3.964 8.322 10.145 1.00 90.12 195 ASN A C 1
ATOM 1485 O O . ASN A 1 195 ? -3.865 7.683 9.098 1.00 90.12 195 ASN A O 1
ATOM 1489 N N . LEU A 1 196 ? -3.535 9.578 10.252 1.00 94.00 196 LEU A N 1
ATOM 1490 C CA . LEU A 1 196 ? -2.970 10.337 9.143 1.00 94.00 196 LEU A CA 1
ATOM 1491 C C . LEU A 1 196 ? -1.487 10.613 9.371 1.00 94.00 196 LEU A C 1
ATOM 1493 O O . LEU A 1 196 ? -1.056 10.951 10.472 1.00 94.00 196 LEU A O 1
ATOM 1497 N N . PHE A 1 197 ? -0.704 10.489 8.309 1.00 94.19 197 PHE A N 1
ATOM 1498 C CA . PHE A 1 197 ? 0.658 10.991 8.242 1.00 94.19 197 PHE A CA 1
ATOM 1499 C C . PHE A 1 197 ? 0.684 12.262 7.408 1.00 94.19 197 PHE A C 1
ATOM 1501 O O . PHE A 1 197 ? 0.110 12.284 6.322 1.00 94.19 197 PHE A O 1
ATOM 1508 N N . LEU A 1 198 ? 1.389 13.277 7.895 1.00 95.06 198 LEU A N 1
ATOM 1509 C CA . LEU A 1 198 ? 1.716 14.476 7.142 1.00 95.06 198 LEU A CA 1
ATOM 1510 C C . LEU A 1 198 ? 3.174 14.402 6.696 1.00 95.06 198 LEU A C 1
ATOM 1512 O O . LEU A 1 198 ? 4.068 14.102 7.488 1.00 95.06 198 LEU A O 1
ATOM 1516 N N . GLU A 1 199 ? 3.402 14.698 5.429 1.00 91.06 199 GLU A N 1
ATOM 1517 C CA . GLU A 1 199 ? 4.725 14.889 4.867 1.00 91.06 199 GLU A CA 1
ATOM 1518 C C . GLU A 1 199 ? 5.058 16.379 4.807 1.00 91.06 199 GLU A C 1
ATOM 1520 O O . GLU A 1 199 ? 4.361 17.183 4.177 1.00 91.06 199 GLU A O 1
ATOM 1525 N N . THR A 1 200 ? 6.131 16.759 5.489 1.00 85.25 200 THR A N 1
ATOM 1526 C CA . THR A 1 200 ? 6.742 18.089 5.430 1.00 85.25 200 THR A CA 1
ATOM 1527 C C . THR A 1 200 ? 8.165 17.958 4.908 1.00 85.25 200 THR A C 1
ATOM 1529 O O . THR A 1 200 ? 8.353 17.724 3.722 1.00 85.25 200 THR A O 1
ATOM 1532 N N . ASP A 1 201 ? 9.155 18.078 5.780 1.00 82.94 201 ASP A N 1
ATOM 1533 C CA . ASP A 1 201 ? 10.541 17.667 5.551 1.00 82.94 201 ASP A CA 1
ATOM 1534 C C . ASP A 1 201 ? 10.734 16.160 5.790 1.00 82.94 201 ASP A C 1
ATOM 1536 O O . ASP A 1 201 ? 11.655 15.551 5.255 1.00 82.94 201 ASP A O 1
ATOM 1540 N N . ALA A 1 202 ? 9.843 15.549 6.576 1.00 84.38 202 ALA A N 1
ATOM 1541 C CA . ALA A 1 202 ? 9.761 14.110 6.772 1.00 84.38 202 ALA A CA 1
ATOM 1542 C C . ALA A 1 202 ? 8.297 13.674 6.897 1.00 84.38 202 ALA A C 1
ATO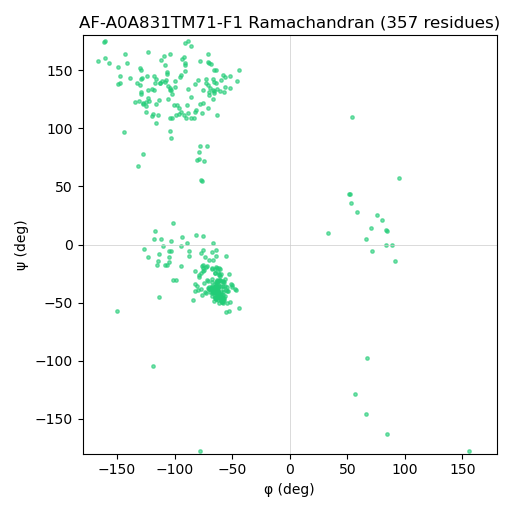M 1544 O O . ALA A 1 202 ? 7.403 14.485 7.156 1.00 84.38 202 ALA A O 1
ATOM 1545 N N . ARG A 1 203 ? 8.052 12.371 6.750 1.00 88.06 203 ARG A N 1
ATOM 1546 C CA . ARG A 1 203 ? 6.736 11.772 6.976 1.00 88.06 203 ARG A CA 1
ATOM 1547 C C . ARG A 1 203 ? 6.521 11.519 8.466 1.00 88.06 203 ARG A C 1
ATOM 1549 O O . ARG A 1 203 ? 7.189 10.674 9.057 1.00 88.06 203 ARG A O 1
ATOM 1556 N N . ARG A 1 204 ? 5.565 12.220 9.077 1.00 91.69 204 ARG A N 1
ATOM 1557 C CA . ARG A 1 204 ? 5.290 12.153 10.522 1.00 91.69 204 ARG A CA 1
ATOM 1558 C C . ARG A 1 204 ? 3.822 11.877 10.804 1.00 91.69 204 ARG A C 1
ATOM 1560 O O . ARG A 1 204 ? 2.941 12.330 10.081 1.00 91.69 204 ARG A O 1
ATOM 1567 N N . LEU A 1 205 ? 3.559 11.091 11.845 1.00 93.62 205 LEU A N 1
ATOM 1568 C CA . LEU A 1 205 ? 2.196 10.789 12.278 1.00 93.62 205 LEU A CA 1
ATOM 1569 C C . LEU A 1 205 ? 1.573 12.047 12.890 1.00 93.62 205 LEU A C 1
ATOM 1571 O O . LEU A 1 205 ? 2.160 12.628 13.801 1.00 93.62 205 LEU A O 1
ATOM 1575 N N . LEU A 1 206 ? 0.379 12.428 12.439 1.00 96.44 206 LEU A N 1
ATOM 1576 C CA . LEU A 1 206 ? -0.361 13.524 13.049 1.00 96.44 206 LEU A CA 1
ATOM 1577 C C . LEU A 1 206 ? -0.978 13.085 14.378 1.00 96.44 206 LEU A C 1
ATOM 1579 O O . LEU A 1 206 ? -1.633 12.043 14.486 1.00 96.44 206 LEU A O 1
ATOM 1583 N N . LEU A 1 207 ? -0.796 13.926 15.383 1.00 97.06 207 LEU A N 1
ATOM 1584 C CA . LEU A 1 207 ? -1.450 13.867 16.679 1.00 97.06 207 LEU A CA 1
ATOM 1585 C C . LEU A 1 207 ? -2.489 14.988 16.756 1.00 97.06 207 LEU A C 1
ATOM 1587 O O . LEU A 1 207 ? -2.264 16.059 16.207 1.00 97.06 207 LEU A O 1
ATOM 1591 N N . TYR A 1 208 ? -3.595 14.772 17.454 1.00 97.56 208 TYR A N 1
ATOM 1592 C CA . TYR A 1 208 ? -4.652 15.744 17.681 1.00 97.56 208 TYR A CA 1
ATOM 1593 C C . TYR A 1 208 ? -4.954 15.857 19.176 1.00 97.56 208 TYR A C 1
ATOM 1595 O O . TYR A 1 208 ? -5.280 14.862 19.829 1.00 97.56 208 TYR A O 1
ATOM 1603 N N . GLN A 1 209 ? -4.808 17.065 19.720 1.00 94.81 209 GLN A N 1
ATOM 1604 C CA . GLN A 1 209 ? -5.053 17.385 21.127 1.00 94.81 209 GLN A CA 1
ATOM 1605 C C . GLN A 1 209 ? -5.538 18.833 21.246 1.00 94.81 209 GLN A C 1
ATOM 1607 O O . GLN A 1 209 ? -5.005 19.723 20.581 1.00 94.81 209 GLN A O 1
ATOM 1612 N N . GLU A 1 210 ? -6.535 19.066 22.105 1.00 91.19 210 GLU A N 1
ATOM 1613 C CA . GLU A 1 210 ? -7.031 20.412 22.450 1.00 91.19 210 GLU A CA 1
ATOM 1614 C C . GLU A 1 210 ? -7.371 21.280 21.221 1.00 91.19 210 GLU A C 1
ATOM 1616 O O . GLU A 1 210 ? -7.011 22.452 21.139 1.00 91.19 210 GLU A O 1
ATOM 1621 N N . GLY A 1 211 ? -8.034 20.697 20.216 1.00 93.06 211 GLY A N 1
ATOM 1622 C CA . GLY A 1 211 ? -8.479 21.443 19.035 1.00 93.06 211 GLY A CA 1
ATOM 1623 C C . GLY A 1 211 ? -7.428 21.642 17.936 1.00 93.06 211 GLY A C 1
ATOM 1624 O O . GLY A 1 211 ? -7.749 22.231 16.905 1.00 93.06 211 GLY A O 1
ATOM 1625 N N . ALA A 1 212 ? -6.196 21.152 18.109 1.00 96.12 212 ALA A N 1
ATOM 1626 C CA . ALA A 1 212 ? -5.111 21.344 17.147 1.00 96.12 212 ALA A CA 1
ATOM 1627 C C . ALA A 1 212 ? -4.397 20.038 16.783 1.00 96.12 212 ALA A C 1
ATOM 1629 O O . ALA A 1 212 ? -4.294 19.112 17.589 1.00 96.12 212 ALA A O 1
ATOM 1630 N N . PHE A 1 213 ? -3.847 20.002 15.569 1.00 98.00 213 PHE A N 1
ATOM 1631 C CA . PHE A 1 213 ? -2.986 18.927 15.095 1.00 98.00 213 PHE A CA 1
ATOM 1632 C C . PHE A 1 213 ? -1.513 19.234 15.386 1.00 98.00 213 PHE A C 1
ATOM 1634 O O . PHE A 1 213 ? -1.123 20.396 15.496 1.00 98.00 213 PHE A O 1
ATOM 1641 N N . SER A 1 214 ? -0.677 18.206 15.475 1.00 96.62 214 SER A N 1
ATOM 1642 C CA . SER A 1 214 ? 0.775 18.314 15.608 1.00 96.62 214 SER A CA 1
ATOM 1643 C C . SER A 1 214 ? 1.459 17.144 14.915 1.00 96.62 214 SER A C 1
ATOM 1645 O O . SER A 1 214 ? 1.006 16.011 15.044 1.00 96.62 214 SER A O 1
ATOM 1647 N N . ASP A 1 215 ? 2.561 17.393 14.216 1.00 94.44 215 ASP A N 1
ATOM 1648 C CA . ASP A 1 215 ? 3.432 16.342 13.669 1.00 94.44 215 ASP A CA 1
ATOM 1649 C C . ASP A 1 215 ? 4.599 15.993 14.620 1.00 94.44 215 ASP A C 1
ATOM 1651 O O . ASP A 1 215 ? 5.501 15.231 14.270 1.00 94.44 215 ASP A O 1
ATOM 1655 N N . GLY A 1 216 ? 4.585 16.562 15.833 1.00 92.94 216 GLY A N 1
ATOM 1656 C CA . GLY A 1 216 ? 5.653 16.471 16.830 1.00 92.94 216 GLY A CA 1
ATOM 1657 C C . GLY A 1 216 ? 6.684 17.600 16.753 1.00 92.94 216 GLY A C 1
ATOM 1658 O O . GLY A 1 216 ? 7.425 17.793 17.713 1.00 92.94 216 GLY A O 1
ATOM 1659 N N . VAL A 1 217 ? 6.706 18.370 15.661 1.00 93.81 217 VAL A N 1
ATOM 1660 C CA . VAL A 1 217 ? 7.614 19.510 15.456 1.00 93.81 217 VAL A CA 1
ATOM 1661 C C . VAL A 1 217 ? 6.829 20.819 15.414 1.00 93.81 217 VAL A C 1
ATOM 1663 O O . VAL A 1 217 ? 7.200 21.795 16.064 1.00 93.81 217 VAL A O 1
ATOM 1666 N N . ARG A 1 218 ? 5.717 20.842 14.678 1.00 95.00 218 ARG A N 1
ATOM 1667 C CA . ARG A 1 218 ? 4.876 22.019 14.472 1.00 95.00 218 ARG A CA 1
ATOM 1668 C C . ARG A 1 218 ? 3.417 21.697 14.780 1.00 95.00 218 ARG A C 1
ATOM 1670 O O . ARG A 1 218 ? 2.962 20.567 14.618 1.00 95.00 218 ARG A O 1
ATOM 1677 N N . ARG A 1 219 ? 2.673 22.715 15.224 1.00 96.88 219 ARG A N 1
ATOM 1678 C CA . ARG A 1 219 ? 1.215 22.651 15.387 1.00 96.88 219 ARG A CA 1
ATOM 1679 C C . ARG A 1 219 ? 0.509 23.193 14.149 1.00 96.88 219 ARG A C 1
ATOM 1681 O O . ARG A 1 219 ? 0.987 24.147 13.539 1.00 96.88 219 ARG A O 1
ATOM 1688 N N . TYR A 1 220 ? -0.639 22.606 13.839 1.00 97.69 220 TYR A N 1
ATOM 1689 C CA . TYR A 1 220 ? -1.468 22.950 12.695 1.00 97.69 220 TYR A CA 1
ATOM 1690 C C . TYR A 1 220 ? -2.926 23.090 13.119 1.00 97.69 220 TYR A C 1
ATOM 1692 O O . TYR A 1 220 ? -3.473 22.283 13.877 1.00 97.69 220 TYR A O 1
ATOM 1700 N N . THR A 1 221 ? -3.580 24.102 12.579 1.00 97.44 221 THR A N 1
ATOM 1701 C CA . THR A 1 221 ? -5.033 24.210 12.550 1.00 97.44 221 THR A CA 1
ATOM 1702 C C . THR A 1 221 ? -5.600 23.304 11.457 1.00 97.44 221 THR A C 1
ATOM 1704 O O . THR A 1 221 ? -4.932 22.991 10.468 1.00 97.44 221 THR A O 1
ATOM 1707 N N . ARG A 1 222 ? -6.881 22.932 11.578 1.00 97.44 222 ARG A N 1
ATOM 1708 C CA . ARG A 1 222 ? -7.590 22.215 10.506 1.00 97.44 222 ARG A CA 1
ATOM 1709 C C . ARG A 1 222 ? -7.521 22.976 9.176 1.00 97.44 222 ARG A C 1
ATOM 1711 O O . ARG A 1 222 ? -7.317 22.363 8.138 1.00 97.44 222 ARG A O 1
ATOM 1718 N N . LYS A 1 223 ? -7.644 24.308 9.211 1.00 97.25 223 LYS A N 1
ATOM 1719 C CA . LYS A 1 223 ? -7.588 25.166 8.018 1.00 97.25 223 LYS A CA 1
ATOM 1720 C C . LYS A 1 223 ? -6.243 25.058 7.292 1.00 97.25 223 LYS A C 1
ATOM 1722 O O . LYS A 1 223 ? -6.231 24.963 6.073 1.00 97.25 223 LYS A O 1
ATOM 1727 N N . GLU A 1 224 ? -5.131 25.042 8.025 1.00 97.19 224 GLU A N 1
ATOM 1728 C CA . GLU A 1 224 ? -3.798 24.877 7.429 1.00 97.19 224 GLU A CA 1
ATOM 1729 C C . GLU A 1 224 ? -3.628 23.499 6.780 1.00 97.19 224 GLU A C 1
ATOM 1731 O O . GLU A 1 224 ? -3.095 23.410 5.678 1.00 97.19 224 GLU A O 1
ATOM 1736 N N . LEU A 1 225 ? -4.119 22.429 7.417 1.00 97.75 225 LEU A N 1
ATOM 1737 C CA . LEU A 1 225 ? -4.065 21.086 6.829 1.00 97.75 225 LEU A CA 1
ATOM 1738 C C . LEU A 1 225 ? -4.956 20.953 5.588 1.00 97.75 225 LEU A C 1
ATOM 1740 O O . LEU A 1 225 ? -4.550 20.319 4.618 1.00 97.75 225 LEU A O 1
ATOM 1744 N N . LEU A 1 226 ? -6.134 21.584 5.588 1.00 97.38 226 LEU A N 1
ATOM 1745 C CA . LEU A 1 226 ? -7.006 21.644 4.412 1.00 97.38 226 LEU A CA 1
ATOM 1746 C C . LEU A 1 226 ? -6.352 22.413 3.258 1.00 97.38 226 LEU A C 1
ATOM 1748 O O . LEU A 1 226 ? -6.491 22.014 2.109 1.00 97.38 226 LEU A O 1
ATOM 1752 N N . GLU A 1 227 ? -5.599 23.475 3.546 1.00 96.88 227 GLU A N 1
ATOM 1753 C CA . GLU A 1 227 ? -4.863 24.220 2.519 1.00 96.88 227 GLU A CA 1
ATOM 1754 C C . GLU A 1 227 ? -3.703 23.400 1.929 1.00 96.88 227 GLU A C 1
ATOM 1756 O O . GLU A 1 227 ? -3.475 23.424 0.716 1.00 96.88 227 GLU A O 1
ATOM 1761 N N . ILE A 1 228 ? -3.012 22.612 2.764 1.00 95.62 228 ILE A N 1
ATOM 1762 C CA . ILE A 1 228 ? -2.011 21.641 2.298 1.00 95.62 228 ILE A CA 1
ATOM 1763 C C . ILE A 1 228 ? -2.675 20.609 1.387 1.00 95.62 228 ILE A C 1
ATOM 1765 O O . ILE A 1 228 ? -2.216 20.420 0.266 1.00 95.62 228 ILE A O 1
ATOM 1769 N N . LEU A 1 229 ? -3.779 20.002 1.829 1.00 94.88 229 LEU A N 1
ATOM 1770 C CA . LEU A 1 229 ? -4.534 19.018 1.052 1.00 94.88 229 LEU A CA 1
ATOM 1771 C C . LEU A 1 229 ? -5.057 19.599 -0.272 1.00 94.88 229 LEU A C 1
ATOM 1773 O O . LEU A 1 229 ? -5.098 18.909 -1.291 1.00 94.88 229 LEU A O 1
ATOM 1777 N N . ARG A 1 230 ? -5.441 20.883 -0.269 1.00 94.06 230 ARG A N 1
ATOM 1778 C CA . ARG A 1 230 ? -5.894 21.599 -1.463 1.00 94.06 230 ARG A CA 1
ATOM 1779 C C . ARG A 1 230 ? -4.787 21.728 -2.502 1.00 94.06 230 ARG A C 1
ATOM 1781 O O . ARG A 1 230 ? -5.087 21.584 -3.687 1.00 94.06 230 ARG A O 1
ATOM 1788 N N . THR A 1 231 ? -3.566 22.000 -2.042 1.00 94.06 231 THR A N 1
ATOM 1789 C CA . THR A 1 231 ? -2.387 22.283 -2.872 1.00 94.06 231 THR A CA 1
ATOM 1790 C C . THR A 1 231 ? -1.682 21.011 -3.336 1.00 94.06 231 THR A C 1
ATOM 1792 O O . THR A 1 231 ? -1.381 20.887 -4.515 1.00 94.06 231 THR A O 1
ATOM 1795 N N . ASP A 1 232 ? -1.432 20.069 -2.427 1.00 94.06 232 ASP A N 1
ATOM 1796 C CA . ASP A 1 232 ? -0.834 18.767 -2.725 1.00 94.06 232 ASP A CA 1
ATOM 1797 C C . ASP A 1 232 ? -1.460 17.692 -1.814 1.00 94.06 232 ASP A C 1
ATOM 1799 O O . ASP A 1 232 ? -1.031 17.515 -0.664 1.00 94.06 232 ASP A O 1
ATOM 1803 N N . PRO A 1 233 ? -2.472 16.953 -2.308 1.00 93.50 233 PRO A N 1
ATOM 1804 C CA . PRO A 1 233 ? -3.140 15.936 -1.512 1.00 93.50 233 PRO A CA 1
ATOM 1805 C C . PRO A 1 233 ? -2.243 14.740 -1.178 1.00 93.50 233 PRO A C 1
ATOM 1807 O O . PRO A 1 233 ? -2.487 14.064 -0.180 1.00 93.50 233 PRO A O 1
ATOM 1810 N N . SER A 1 234 ? -1.167 14.507 -1.938 1.00 93.19 234 SER A N 1
ATOM 1811 C CA . SER A 1 234 ? -0.250 13.384 -1.705 1.00 93.19 234 SER A CA 1
ATOM 1812 C C . SER A 1 234 ? 0.595 13.548 -0.432 1.00 93.19 234 SER A C 1
ATOM 1814 O O . SER A 1 234 ? 1.168 12.577 0.063 1.00 93.19 234 SER A O 1
ATOM 1816 N N . ARG A 1 235 ? 0.630 14.754 0.160 1.00 94.06 235 ARG A N 1
ATOM 1817 C CA . ARG A 1 235 ? 1.329 15.026 1.431 1.00 94.06 235 ARG A CA 1
ATOM 1818 C C . ARG A 1 235 ? 0.606 14.496 2.658 1.00 94.06 235 ARG A C 1
ATOM 1820 O O . ARG A 1 235 ? 1.225 14.402 3.716 1.00 94.06 235 ARG A O 1
ATOM 1827 N N . LEU A 1 236 ? -0.680 14.180 2.556 1.00 94.88 236 LEU A N 1
ATOM 1828 C CA . LEU A 1 236 ? -1.459 13.643 3.664 1.00 94.88 236 LEU A CA 1
ATOM 1829 C C . LEU A 1 236 ? -1.872 12.213 3.319 1.00 94.88 236 LEU A C 1
ATOM 1831 O O . LEU A 1 236 ? -2.658 11.985 2.408 1.00 94.88 236 LEU A O 1
ATOM 1835 N N . THR A 1 237 ? -1.317 11.234 4.031 1.00 91.94 237 THR A N 1
ATOM 1836 C CA . THR A 1 237 ? -1.467 9.814 3.673 1.00 91.94 237 THR A CA 1
ATOM 1837 C C . THR A 1 237 ? -2.042 8.996 4.824 1.00 91.94 237 THR A C 1
ATOM 1839 O O . THR A 1 237 ? -1.710 9.251 5.988 1.00 91.94 237 THR A O 1
ATOM 1842 N N . PRO A 1 238 ? -2.869 7.975 4.544 1.00 88.19 238 PRO A N 1
ATOM 1843 C CA . PRO A 1 238 ? -3.367 7.082 5.575 1.00 88.19 238 PRO A CA 1
ATOM 1844 C C . PRO A 1 238 ? -2.236 6.241 6.181 1.00 88.19 238 PRO A C 1
ATOM 1846 O O . PRO A 1 238 ? -1.315 5.748 5.521 1.00 88.19 238 PRO A O 1
ATOM 1849 N N . ALA A 1 239 ? -2.330 6.022 7.484 1.00 81.75 239 ALA A N 1
ATOM 1850 C CA . ALA A 1 239 ? -1.583 4.988 8.174 1.00 81.75 239 ALA A CA 1
ATOM 1851 C C . ALA A 1 239 ? -2.124 3.593 7.807 1.00 81.75 239 ALA A C 1
ATOM 1853 O O . ALA A 1 239 ? -3.247 3.462 7.328 1.00 81.75 239 ALA A O 1
ATOM 1854 N N . ALA A 1 240 ? -1.356 2.536 8.098 1.00 67.88 240 ALA A N 1
ATOM 1855 C CA . ALA A 1 240 ? -1.671 1.160 7.688 1.00 67.88 240 ALA A CA 1
ATOM 1856 C C . ALA A 1 240 ? -3.123 0.711 7.961 1.00 67.88 240 ALA A C 1
ATOM 1858 O O . ALA A 1 240 ? -3.715 0.048 7.118 1.00 67.88 240 ALA A O 1
ATOM 1859 N N . GLY A 1 241 ? -3.715 1.119 9.091 1.00 62.38 241 GLY A N 1
ATOM 1860 C CA . GLY A 1 241 ? -5.097 0.772 9.446 1.00 62.38 241 GLY A CA 1
ATOM 1861 C C . GLY A 1 241 ? -6.186 1.388 8.557 1.00 62.38 241 GLY A C 1
ATOM 1862 O O . GLY A 1 241 ? -7.287 0.859 8.532 1.00 62.38 241 GLY A O 1
ATOM 1863 N N . LEU A 1 242 ? -5.892 2.468 7.825 1.00 73.12 242 LEU A N 1
ATOM 1864 C CA . LEU A 1 242 ? -6.832 3.110 6.897 1.00 73.12 242 LEU A CA 1
ATOM 1865 C C . LEU A 1 242 ? -6.534 2.820 5.425 1.00 73.12 242 LEU A C 1
ATOM 1867 O O . LEU A 1 242 ? -7.371 3.117 4.583 1.00 73.12 242 LEU A O 1
ATOM 1871 N N . ARG A 1 243 ? -5.380 2.226 5.092 1.00 72.81 243 ARG A N 1
ATOM 1872 C CA . ARG A 1 243 ? -5.023 1.943 3.692 1.00 72.81 243 ARG A CA 1
ATOM 1873 C C . ARG A 1 243 ? -6.072 1.077 2.966 1.00 72.81 243 ARG A C 1
ATOM 1875 O O . ARG A 1 243 ? -6.453 1.480 1.873 1.00 72.81 243 ARG A O 1
ATOM 1882 N N . PRO A 1 244 ? -6.598 -0.027 3.546 1.00 68.38 244 PRO A N 1
ATOM 1883 C CA . PRO A 1 244 ? -7.651 -0.809 2.889 1.00 68.38 244 PRO A CA 1
ATOM 1884 C C . PRO A 1 244 ? -8.949 -0.015 2.704 1.00 68.38 244 PRO A C 1
ATOM 1886 O O . PRO A 1 244 ? -9.553 -0.065 1.644 1.00 68.38 244 PRO A O 1
ATOM 1889 N N . VAL A 1 245 ? -9.330 0.789 3.705 1.00 73.25 245 VAL A N 1
ATOM 1890 C CA . VAL A 1 245 ? -10.526 1.645 3.634 1.00 73.25 245 VAL A CA 1
ATOM 1891 C C . VAL A 1 245 ? -10.384 2.666 2.508 1.00 73.25 245 VAL A C 1
ATOM 1893 O O . VAL A 1 245 ? -11.304 2.866 1.731 1.00 73.25 245 VAL A O 1
ATOM 1896 N N . PHE A 1 246 ? -9.216 3.297 2.395 1.00 78.25 246 PHE A N 1
ATOM 1897 C CA . PHE A 1 246 ? -8.952 4.292 1.361 1.00 78.25 246 PHE A CA 1
ATOM 1898 C C . PHE A 1 246 ? -8.939 3.665 -0.031 1.00 78.25 246 PHE A C 1
ATOM 1900 O O . PHE A 1 246 ? -9.472 4.269 -0.953 1.00 78.25 246 PHE A O 1
ATOM 1907 N N . GLN A 1 247 ? -8.384 2.459 -0.176 1.00 82.06 247 GLN A N 1
ATOM 1908 C CA . GLN A 1 247 ? -8.451 1.699 -1.422 1.00 82.06 247 GLN A CA 1
ATOM 1909 C C . GLN A 1 247 ? -9.906 1.458 -1.848 1.00 82.06 247 GLN A C 1
ATOM 1911 O O . GLN A 1 247 ? -10.260 1.784 -2.976 1.00 82.06 247 GLN A O 1
ATOM 1916 N N . ASP A 1 248 ? -10.750 0.954 -0.946 1.00 75.38 248 ASP A N 1
ATOM 1917 C CA . ASP A 1 248 ? -12.150 0.625 -1.256 1.00 75.38 248 ASP A CA 1
ATOM 1918 C C . ASP A 1 248 ? -13.038 1.864 -1.456 1.00 75.38 248 ASP A C 1
ATOM 1920 O O . ASP A 1 248 ? -14.104 1.776 -2.059 1.00 75.38 248 ASP A O 1
ATOM 1924 N N . LEU A 1 249 ? -12.610 3.036 -0.977 1.00 78.38 249 LEU A N 1
ATOM 1925 C CA . LEU A 1 249 ? -13.296 4.301 -1.257 1.00 78.38 249 LEU A CA 1
ATOM 1926 C C . LEU A 1 249 ? -13.102 4.770 -2.702 1.00 78.38 249 LEU A C 1
ATOM 1928 O O . LEU A 1 249 ? -13.980 5.446 -3.233 1.00 78.38 249 LEU A O 1
ATOM 1932 N N . VAL A 1 250 ? -11.961 4.453 -3.321 1.00 88.56 250 VAL A N 1
ATOM 1933 C CA . VAL A 1 250 ? -11.619 4.933 -4.673 1.00 88.56 250 VAL A CA 1
ATOM 1934 C C . VAL A 1 250 ? -11.725 3.848 -5.743 1.00 88.56 250 VAL A C 1
ATOM 1936 O O . VAL A 1 250 ? -11.793 4.170 -6.926 1.00 88.56 250 VAL A O 1
ATOM 1939 N N . LEU A 1 251 ? -11.746 2.573 -5.346 1.00 88.31 251 LEU A N 1
ATOM 1940 C CA . LEU A 1 251 ? -11.915 1.434 -6.240 1.00 88.31 251 LEU A CA 1
ATOM 1941 C C . LEU A 1 251 ? -13.175 0.644 -5.863 1.00 88.31 251 LEU A C 1
ATOM 1943 O O . LEU A 1 251 ? -13.350 0.301 -4.695 1.00 88.31 251 LEU A O 1
ATOM 1947 N N . PRO A 1 252 ? -14.018 0.266 -6.839 1.00 87.38 252 PRO A N 1
ATOM 1948 C CA . PRO A 1 252 ? -15.142 -0.638 -6.613 1.00 87.38 252 PRO A CA 1
ATOM 1949 C C . PRO A 1 252 ? -14.639 -2.083 -6.447 1.00 87.38 252 PRO A C 1
ATOM 1951 O O . PRO A 1 252 ? -14.759 -2.914 -7.346 1.00 87.38 252 PRO A O 1
ATOM 1954 N N . THR A 1 253 ? -14.001 -2.382 -5.314 1.00 82.12 253 THR A N 1
ATOM 1955 C CA . THR A 1 253 ? -13.314 -3.659 -5.070 1.00 82.12 253 THR A CA 1
ATOM 1956 C C . THR A 1 253 ? -14.293 -4.843 -5.075 1.00 82.12 253 THR A C 1
ATOM 1958 O O . THR A 1 253 ? -15.088 -5.020 -4.158 1.00 82.12 253 THR A O 1
ATOM 1961 N N . ALA A 1 254 ? -14.188 -5.699 -6.094 1.00 77.88 254 ALA A N 1
ATOM 1962 C CA . ALA A 1 254 ? -14.933 -6.952 -6.237 1.00 77.88 254 ALA A CA 1
ATOM 1963 C C . ALA A 1 254 ? -14.150 -8.171 -5.710 1.00 77.88 254 ALA A C 1
ATOM 1965 O O . ALA A 1 254 ? -14.729 -9.223 -5.442 1.00 77.88 254 ALA A O 1
ATOM 1966 N N . GLY A 1 255 ? -12.828 -8.051 -5.558 1.00 76.06 255 GLY A N 1
ATOM 1967 C CA . GLY A 1 255 ? -11.985 -9.106 -5.002 1.00 76.06 255 GLY A CA 1
ATOM 1968 C C . GLY A 1 255 ? -10.587 -8.618 -4.642 1.00 76.06 255 GLY A C 1
ATOM 1969 O O . GLY A 1 255 ? -10.108 -7.625 -5.187 1.00 76.06 255 GLY A O 1
ATOM 1970 N N . PHE A 1 256 ? -9.914 -9.333 -3.739 1.00 74.81 256 PHE A N 1
ATOM 1971 C CA . PHE A 1 256 ? -8.564 -8.991 -3.292 1.00 74.81 256 PHE A CA 1
ATOM 1972 C C . PHE A 1 256 ? -7.616 -10.191 -3.384 1.00 74.81 256 PHE A C 1
ATOM 1974 O O . PHE A 1 256 ? -7.928 -11.286 -2.914 1.00 74.81 256 PHE A O 1
ATOM 1981 N N . VAL A 1 257 ? -6.442 -9.984 -3.985 1.00 77.25 257 VAL A N 1
ATOM 1982 C CA . VAL A 1 257 ? -5.397 -11.001 -4.139 1.00 77.25 257 VAL A CA 1
ATOM 1983 C C . VAL A 1 257 ? -4.331 -10.823 -3.069 1.00 77.25 257 VAL A C 1
ATOM 1985 O O . VAL A 1 257 ? -3.511 -9.898 -3.091 1.00 77.25 257 VAL A O 1
ATOM 1988 N N . VAL A 1 258 ? -4.303 -11.791 -2.165 1.00 71.56 258 VAL A N 1
ATOM 1989 C CA . VAL A 1 258 ? -3.371 -11.868 -1.041 1.00 71.56 258 VAL A CA 1
ATOM 1990 C C . VAL A 1 258 ? -2.108 -12.672 -1.410 1.00 71.56 258 VAL A C 1
ATOM 1992 O O . VAL A 1 258 ? -2.050 -13.334 -2.442 1.00 71.56 258 VAL A O 1
ATOM 1995 N N . GLY A 1 259 ? -1.014 -12.531 -0.663 1.00 59.53 259 GLY A N 1
ATOM 1996 C CA . GLY A 1 259 ? 0.244 -13.267 -0.857 1.00 59.53 259 GLY A CA 1
ATOM 1997 C C . GLY A 1 259 ? 0.288 -14.606 -0.097 1.00 59.53 259 GLY A C 1
ATOM 1998 O O . GLY A 1 259 ? -0.596 -14.901 0.692 1.00 59.53 259 GLY A O 1
ATOM 1999 N N . PRO A 1 260 ? 1.331 -15.442 -0.260 1.00 50.97 260 PRO A N 1
ATOM 2000 C CA . PRO A 1 260 ? 1.458 -16.740 0.416 1.00 50.97 260 PRO A CA 1
ATOM 2001 C C . PRO A 1 260 ? 1.555 -16.646 1.947 1.00 50.97 260 PRO A C 1
ATOM 2003 O O . PRO A 1 260 ? 1.046 -17.520 2.643 1.00 50.97 260 PRO A O 1
ATOM 2006 N N . ASN A 1 261 ? 2.117 -15.560 2.491 1.00 50.66 261 ASN A N 1
ATOM 2007 C CA . ASN A 1 261 ? 2.040 -15.259 3.933 1.00 50.66 261 ASN A CA 1
ATOM 2008 C C . ASN A 1 261 ? 0.599 -15.007 4.411 1.00 50.66 261 ASN A C 1
ATOM 2010 O O . ASN A 1 261 ? 0.346 -14.916 5.601 1.00 50.66 261 ASN A O 1
ATOM 2014 N N . GLU A 1 262 ? -0.341 -14.894 3.480 1.00 53.62 262 GLU A N 1
ATOM 2015 C CA . GLU A 1 262 ? -1.763 -14.684 3.710 1.00 53.62 262 GLU A CA 1
ATOM 2016 C C . GLU A 1 262 ? -2.595 -15.873 3.166 1.00 53.62 262 GLU A C 1
ATOM 2018 O O . GLU A 1 262 ? -3.816 -15.813 3.226 1.00 53.62 262 GLU A O 1
ATOM 2023 N N . PHE A 1 263 ? -1.960 -16.956 2.670 1.00 52.41 263 PHE A N 1
ATOM 2024 C CA . PHE A 1 263 ? -2.612 -18.200 2.204 1.00 52.41 263 PHE A CA 1
ATOM 2025 C C . PHE A 1 263 ? -2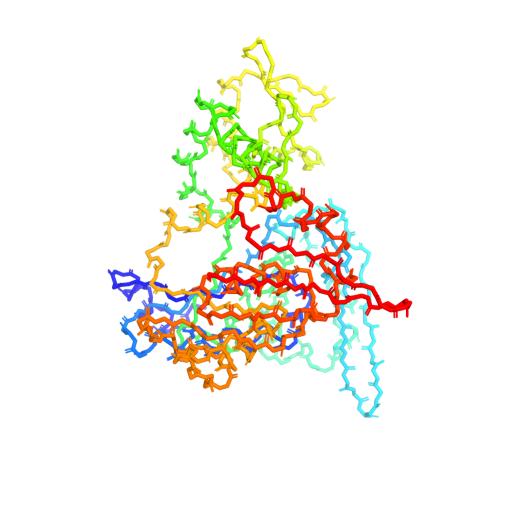.273 -19.439 3.038 1.00 52.41 263 PHE A C 1
ATOM 2027 O O . PHE A 1 263 ? -2.977 -20.440 2.937 1.00 52.41 263 PHE A O 1
ATOM 2034 N N . ARG A 1 264 ? -1.207 -19.431 3.849 1.00 54.34 264 ARG A N 1
ATOM 2035 C CA . ARG A 1 264 ? -0.788 -20.641 4.582 1.00 54.34 264 ARG A CA 1
ATOM 2036 C C . ARG A 1 264 ? -1.840 -21.172 5.565 1.00 54.34 264 ARG A C 1
ATOM 2038 O O . ARG A 1 264 ? -1.897 -22.375 5.777 1.00 54.34 264 ARG A O 1
ATOM 2045 N N . TYR A 1 265 ? -2.733 -20.322 6.071 1.00 61.66 265 TYR A N 1
ATOM 2046 C CA . TYR A 1 265 ? -3.874 -20.776 6.872 1.00 61.66 265 TYR A CA 1
ATOM 2047 C C . TYR A 1 265 ? -5.003 -21.404 6.038 1.00 61.66 265 TYR A C 1
ATOM 2049 O O . TYR A 1 265 ? -5.817 -22.131 6.586 1.00 61.66 265 TYR A O 1
ATOM 2057 N N . VAL A 1 266 ? -5.073 -21.183 4.721 1.00 67.00 266 VAL A N 1
ATOM 2058 C CA . VAL A 1 266 ? -6.173 -21.703 3.888 1.00 67.00 266 VAL A CA 1
ATOM 2059 C C . VAL A 1 266 ? -6.157 -23.230 3.808 1.00 67.00 266 VAL A C 1
ATOM 2061 O O . VAL A 1 266 ? -7.214 -23.846 3.882 1.00 67.00 266 VAL A O 1
ATOM 2064 N N . ALA A 1 267 ? -4.980 -23.857 3.720 1.00 62.22 267 ALA A N 1
ATOM 2065 C CA . ALA A 1 267 ? -4.869 -25.320 3.733 1.00 62.22 267 ALA A CA 1
ATOM 2066 C C . ALA A 1 267 ? -5.371 -25.922 5.056 1.00 62.22 267 ALA A C 1
ATOM 2068 O O . ALA A 1 267 ? -6.032 -26.957 5.068 1.00 62.22 267 ALA A O 1
ATOM 2069 N N . GLU A 1 268 ? -5.105 -25.235 6.163 1.00 67.69 268 GLU A N 1
ATOM 2070 C CA . GLU A 1 268 ? -5.584 -25.614 7.487 1.00 67.69 268 GLU A CA 1
ATOM 2071 C C . GLU A 1 268 ? -7.109 -25.415 7.603 1.00 67.69 268 GLU A C 1
ATOM 2073 O O . GLU A 1 268 ? -7.795 -26.302 8.098 1.00 67.69 268 GLU A O 1
ATOM 2078 N N . LEU A 1 269 ? -7.680 -24.352 7.020 1.00 68.62 269 LEU A N 1
ATOM 2079 C CA . LEU A 1 269 ? -9.140 -24.178 6.926 1.00 68.62 269 LEU A CA 1
ATOM 2080 C C . LEU A 1 269 ? -9.827 -25.272 6.089 1.00 68.62 269 LEU A C 1
ATOM 2082 O O . LEU A 1 269 ? -10.912 -25.725 6.443 1.00 68.62 269 LEU A O 1
ATOM 2086 N N . VAL A 1 270 ? -9.203 -25.741 5.002 1.00 71.25 270 VAL A N 1
ATOM 2087 C CA . VAL A 1 270 ? -9.731 -26.866 4.204 1.00 71.25 270 VAL A CA 1
ATOM 2088 C C . VAL A 1 270 ? -9.764 -28.159 5.022 1.00 71.25 270 VAL A C 1
ATOM 2090 O O . VAL A 1 270 ? -10.715 -28.930 4.913 1.00 71.25 270 VAL A O 1
ATOM 2093 N N . ARG A 1 271 ? -8.774 -28.391 5.896 1.00 71.12 271 ARG A N 1
ATOM 2094 C CA . ARG A 1 271 ? -8.773 -29.543 6.819 1.00 71.12 271 ARG A CA 1
ATOM 2095 C C . ARG A 1 271 ? -9.902 -29.475 7.847 1.00 71.12 271 ARG A C 1
ATOM 2097 O O . ARG A 1 271 ? -10.340 -30.520 8.315 1.00 71.12 271 ARG A O 1
ATOM 2104 N N . MET A 1 272 ? -10.402 -28.275 8.136 1.00 76.62 272 MET A N 1
ATOM 2105 C CA . MET A 1 272 ? -11.616 -28.049 8.925 1.00 76.62 272 MET A CA 1
ATOM 2106 C C . MET A 1 272 ? -12.910 -28.210 8.112 1.00 76.62 272 MET A C 1
ATOM 2108 O O . MET A 1 272 ? -13.984 -27.870 8.592 1.00 76.62 272 MET A O 1
ATOM 2112 N N . GLY A 1 273 ? -12.847 -28.678 6.864 1.00 67.88 273 GLY A N 1
ATOM 2113 C CA . GLY A 1 273 ? -14.026 -28.871 6.019 1.00 67.88 273 GLY A CA 1
ATOM 2114 C C . GLY A 1 273 ? -14.493 -27.625 5.261 1.00 67.88 273 GLY A C 1
ATOM 2115 O O . GLY A 1 273 ? -15.572 -27.654 4.674 1.00 67.88 273 GLY A O 1
ATOM 2116 N N . ALA A 1 274 ? -13.705 -26.543 5.223 1.00 65.62 274 ALA A N 1
ATOM 2117 C CA . ALA A 1 274 ? -14.016 -25.400 4.367 1.00 65.62 274 ALA A CA 1
ATOM 2118 C C . ALA A 1 274 ? -13.928 -25.789 2.875 1.00 65.62 274 ALA A C 1
ATOM 2120 O O . ALA A 1 274 ? -12.910 -26.330 2.434 1.00 65.62 274 ALA A O 1
ATOM 2121 N N . ASP A 1 275 ? -14.951 -25.462 2.073 1.00 68.50 275 ASP A N 1
ATOM 2122 C CA . ASP A 1 275 ? -14.910 -25.624 0.610 1.00 68.50 275 ASP A CA 1
ATOM 2123 C C . ASP A 1 275 ? -14.124 -24.465 -0.007 1.00 68.50 275 ASP A C 1
ATOM 2125 O O . ASP A 1 275 ? -14.667 -23.465 -0.488 1.00 68.50 275 ASP A O 1
ATOM 2129 N N . ILE A 1 276 ? -12.801 -24.591 0.076 1.00 66.00 276 ILE A N 1
ATOM 2130 C CA . ILE A 1 276 ? -11.866 -23.638 -0.498 1.00 66.00 276 ILE A CA 1
ATOM 2131 C C . ILE A 1 276 ? -11.022 -24.350 -1.542 1.00 66.00 276 ILE A C 1
ATOM 2133 O O . ILE A 1 276 ? -10.182 -25.194 -1.230 1.00 66.00 276 ILE A O 1
ATOM 2137 N N . ARG A 1 277 ? -11.215 -23.977 -2.806 1.00 56.56 277 ARG A N 1
ATOM 2138 C CA . ARG A 1 277 ? -10.402 -24.494 -3.907 1.00 56.56 277 ARG A CA 1
ATOM 2139 C C . ARG A 1 277 ? -9.283 -23.525 -4.204 1.00 56.56 277 ARG A C 1
ATOM 2141 O O . ARG A 1 277 ? -9.519 -22.415 -4.683 1.00 56.56 277 ARG A O 1
ATOM 2148 N N . VAL A 1 278 ? -8.063 -23.960 -3.913 1.00 55.28 278 VAL A N 1
ATOM 2149 C CA . VAL A 1 278 ? -6.866 -23.212 -4.279 1.00 55.28 278 VAL A CA 1
ATOM 2150 C C . VAL A 1 278 ? -6.513 -23.542 -5.725 1.00 55.28 278 VAL A C 1
ATOM 2152 O O . VAL A 1 278 ? -6.064 -24.642 -6.038 1.00 55.28 278 VAL A O 1
ATOM 2155 N N . GLU A 1 279 ? -6.716 -22.576 -6.613 1.00 51.00 279 GLU A N 1
ATOM 2156 C CA . GLU A 1 279 ? -6.291 -22.643 -8.010 1.00 51.00 279 GLU A CA 1
ATOM 2157 C C . GLU A 1 279 ? -5.037 -21.779 -8.174 1.00 51.00 279 GLU A C 1
ATOM 2159 O O . GLU A 1 279 ? -5.095 -20.561 -8.379 1.00 51.00 279 GLU A O 1
ATOM 2164 N N . GLY A 1 280 ? -3.871 -22.411 -8.023 1.00 53.62 280 GLY A N 1
ATOM 2165 C CA . GLY A 1 280 ? -2.575 -21.739 -8.090 1.00 53.62 280 GLY A CA 1
ATOM 2166 C C . GLY A 1 280 ? -2.365 -20.768 -6.926 1.00 53.62 280 GLY A C 1
ATOM 2167 O O . GLY A 1 280 ? -1.946 -21.172 -5.847 1.00 53.62 280 GLY A O 1
ATOM 2168 N N . ARG A 1 281 ? -2.616 -19.476 -7.157 1.00 46.06 281 ARG A N 1
ATOM 2169 C CA . ARG A 1 281 ? -2.496 -18.398 -6.151 1.00 46.06 281 ARG A CA 1
ATOM 2170 C C . ARG A 1 281 ? -3.818 -17.694 -5.854 1.00 46.06 281 ARG A C 1
ATOM 2172 O O . ARG A 1 281 ? -3.820 -16.641 -5.229 1.00 46.06 281 ARG A O 1
ATOM 2179 N N . SER A 1 282 ? -4.926 -18.264 -6.316 1.00 44.00 282 SER A N 1
ATOM 2180 C CA . SER A 1 282 ? -6.279 -17.843 -5.954 1.00 44.00 282 SER A CA 1
ATOM 2181 C C . SER A 1 282 ? -6.891 -18.871 -5.017 1.00 44.00 282 SER A C 1
ATOM 2183 O O . SER A 1 282 ? -6.638 -20.062 -5.182 1.00 44.00 282 SER A O 1
ATOM 2185 N N . ALA A 1 283 ? -7.750 -18.431 -4.103 1.00 51.09 283 ALA A N 1
ATOM 2186 C CA . ALA A 1 283 ? -8.653 -19.310 -3.372 1.00 51.09 283 ALA A CA 1
ATOM 2187 C C . ALA A 1 283 ? -10.094 -18.946 -3.734 1.00 51.09 283 ALA A C 1
ATOM 2189 O O . ALA A 1 283 ? -10.516 -17.808 -3.540 1.00 51.09 283 ALA A O 1
ATOM 2190 N N . ILE A 1 284 ? -10.842 -19.906 -4.270 1.00 60.66 284 ILE A N 1
ATOM 2191 C CA . ILE A 1 284 ? -12.288 -19.788 -4.447 1.00 60.66 284 ILE A CA 1
ATOM 2192 C C . ILE A 1 284 ? -12.916 -20.327 -3.171 1.00 60.66 284 ILE A C 1
ATOM 2194 O O . ILE A 1 284 ? -12.859 -21.531 -2.927 1.00 60.66 284 ILE A O 1
ATOM 2198 N N . VAL A 1 285 ? -13.482 -19.436 -2.362 1.00 65.50 285 VAL A N 1
ATOM 2199 C CA . VAL A 1 285 ? -14.155 -19.791 -1.110 1.00 65.50 285 VAL A CA 1
ATOM 2200 C C . VAL A 1 285 ? -15.645 -19.912 -1.382 1.00 65.50 285 VAL A C 1
ATOM 2202 O O . VAL A 1 285 ? -16.294 -18.938 -1.766 1.00 65.50 285 VAL A O 1
ATOM 2205 N N . ARG A 1 286 ? -16.194 -21.106 -1.181 1.00 51.00 286 ARG A N 1
ATOM 2206 C CA . ARG A 1 286 ? -17.637 -21.329 -1.128 1.00 51.00 286 ARG A CA 1
ATOM 2207 C C . ARG A 1 286 ? -18.025 -21.467 0.335 1.00 51.00 286 ARG A C 1
ATOM 2209 O O . ARG A 1 286 ? -17.386 -22.205 1.079 1.00 51.00 286 ARG A O 1
ATOM 2216 N N . GLY A 1 287 ? -19.039 -20.715 0.757 1.00 59.25 287 GLY A N 1
ATOM 2217 C CA . GLY A 1 287 ? -19.552 -20.829 2.118 1.00 59.25 287 GLY A CA 1
ATOM 2218 C C . GLY A 1 287 ? -19.995 -22.265 2.395 1.00 59.25 287 GLY A C 1
ATOM 2219 O O . GLY A 1 287 ? -20.706 -22.855 1.583 1.00 59.25 287 GLY A O 1
ATOM 2220 N N . VAL A 1 288 ? -19.562 -22.811 3.527 1.00 66.38 288 VAL A N 1
ATOM 2221 C CA . VAL A 1 288 ? -20.033 -24.092 4.065 1.00 66.38 288 VAL A CA 1
ATOM 2222 C C . VAL A 1 288 ? -20.900 -23.820 5.284 1.00 66.38 288 VAL A C 1
ATOM 2224 O O . VAL A 1 288 ? -20.756 -22.778 5.921 1.00 66.38 288 VAL A O 1
ATOM 2227 N N . GLU A 1 289 ? -21.813 -24.735 5.603 1.00 78.06 289 GLU A N 1
ATOM 2228 C CA . GLU A 1 289 ? -22.725 -24.548 6.734 1.00 78.06 289 GLU A CA 1
ATOM 2229 C C . GLU A 1 289 ? -21.963 -24.463 8.063 1.00 78.06 289 GLU A C 1
ATOM 2231 O O . GLU A 1 289 ? -22.273 -23.604 8.887 1.00 78.06 289 GLU A O 1
ATOM 2236 N N . ARG A 1 290 ? -20.958 -25.332 8.260 1.00 73.75 290 ARG A N 1
ATOM 2237 C CA . ARG A 1 290 ? -20.124 -25.401 9.471 1.00 73.75 290 ARG A CA 1
ATOM 2238 C C . ARG A 1 290 ? -18.707 -25.879 9.147 1.00 73.75 290 ARG A C 1
ATOM 2240 O O . ARG A 1 290 ? -18.504 -26.609 8.178 1.00 73.75 290 ARG A O 1
ATOM 2247 N N . LEU A 1 291 ? -17.746 -25.470 9.974 1.00 73.31 291 LEU A N 1
ATOM 2248 C CA . LEU A 1 291 ? -16.393 -26.034 10.012 1.00 73.31 291 LEU A CA 1
ATOM 2249 C C . LEU A 1 291 ? -16.329 -27.151 11.066 1.00 73.31 291 LEU A C 1
ATOM 2251 O O . LEU A 1 291 ? -17.163 -27.191 11.962 1.00 73.31 291 LEU A O 1
ATOM 2255 N N . GLN A 1 292 ? -15.348 -28.042 10.970 1.00 78.94 292 GLN A N 1
ATOM 2256 C CA . GLN A 1 292 ? -15.106 -29.172 11.871 1.00 78.94 292 GLN A CA 1
ATOM 2257 C C . GLN A 1 292 ? -13.753 -29.009 12.567 1.00 78.94 292 GLN A C 1
ATOM 2259 O O . GLN A 1 292 ? -12.764 -28.613 11.942 1.00 78.94 292 GLN A O 1
ATOM 2264 N N . GLY A 1 293 ? -13.704 -29.320 13.858 1.00 77.69 293 GLY A N 1
ATOM 2265 C CA . GLY A 1 293 ? -12.490 -29.231 14.651 1.00 77.69 293 GLY A CA 1
ATOM 2266 C C . GLY A 1 293 ? -11.420 -30.232 14.210 1.00 77.69 293 GLY A C 1
ATOM 2267 O O . GLY A 1 293 ? -11.710 -31.373 13.848 1.00 77.69 293 GLY A O 1
ATOM 2268 N N . THR A 1 294 ? -10.158 -29.797 14.190 1.00 77.56 294 THR A N 1
ATOM 2269 C CA . THR A 1 294 ? -9.008 -30.654 13.852 1.00 77.56 294 THR A CA 1
ATOM 2270 C C . THR A 1 294 ? -7.693 -30.061 14.367 1.00 77.56 294 THR A C 1
ATOM 2272 O O . THR A 1 294 ? -7.648 -28.947 14.889 1.00 77.56 294 THR A O 1
ATOM 2275 N N . THR A 1 295 ? -6.585 -30.784 14.207 1.00 80.50 295 THR A N 1
ATOM 2276 C CA . THR A 1 295 ? -5.253 -30.277 14.556 1.00 80.50 295 THR A CA 1
ATOM 2277 C C . THR A 1 295 ? -4.693 -29.394 13.443 1.00 80.50 295 THR A C 1
ATOM 2279 O O . THR A 1 295 ? -4.392 -29.890 12.358 1.00 80.50 295 THR A O 1
ATOM 2282 N N . LEU A 1 296 ? -4.486 -28.113 13.724 1.00 77.88 296 LEU A N 1
ATOM 2283 C CA . LEU A 1 296 ? -4.007 -27.084 12.808 1.00 77.88 296 LEU A CA 1
ATOM 2284 C C . LEU A 1 296 ? -2.572 -26.653 13.148 1.00 77.88 296 LEU A C 1
ATOM 2286 O O . LEU A 1 296 ? -2.088 -26.856 14.263 1.00 77.88 296 LEU A O 1
ATOM 2290 N N . THR A 1 297 ? -1.891 -26.010 12.201 1.00 80.38 297 THR A N 1
ATOM 2291 C CA . THR A 1 297 ? -0.534 -25.476 12.411 1.00 80.38 297 THR A CA 1
ATOM 2292 C C . THR A 1 297 ? -0.460 -24.001 12.033 1.00 80.38 297 THR A C 1
ATOM 2294 O O . THR A 1 297 ? -0.698 -23.625 10.888 1.00 80.38 297 THR A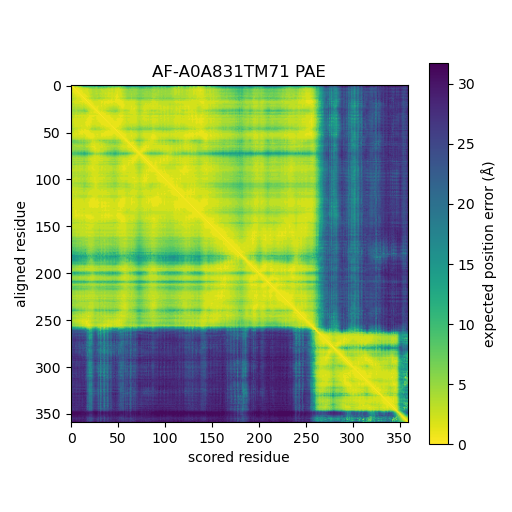 O 1
ATOM 2297 N N . ALA A 1 298 ? -0.080 -23.148 12.982 1.00 77.88 298 ALA A N 1
ATOM 2298 C CA . ALA A 1 298 ? 0.206 -21.744 12.725 1.00 77.88 298 ALA A CA 1
ATOM 2299 C C . ALA A 1 298 ? 1.596 -21.582 12.090 1.00 77.88 298 ALA A C 1
ATOM 2301 O O . ALA A 1 298 ? 2.615 -21.944 12.671 1.00 77.88 298 ALA A O 1
ATOM 2302 N N . THR A 1 299 ? 1.645 -21.001 10.894 1.00 64.69 299 THR A N 1
ATOM 2303 C CA . THR A 1 299 ? 2.885 -20.856 10.104 1.00 64.69 299 THR A CA 1
ATOM 2304 C C . THR A 1 299 ? 3.457 -19.441 10.087 1.00 64.69 299 THR A C 1
ATOM 2306 O O . THR A 1 299 ? 4.581 -19.208 9.637 1.00 64.69 299 THR A O 1
ATOM 2309 N N . ASP A 1 300 ? 2.645 -18.475 10.499 1.00 75.94 300 ASP A N 1
ATOM 2310 C CA . ASP A 1 300 ? 2.990 -17.070 10.640 1.00 75.94 300 ASP A CA 1
ATOM 2311 C C . ASP A 1 300 ? 1.969 -16.380 11.551 1.00 75.94 300 ASP A C 1
ATOM 2313 O O . ASP A 1 300 ? 0.980 -16.974 11.990 1.00 75.94 300 ASP A O 1
ATOM 2317 N N . LEU A 1 301 ? 2.239 -15.112 11.848 1.00 71.12 301 LEU A N 1
ATOM 2318 C CA . LEU A 1 301 ? 1.466 -14.332 12.799 1.00 71.12 301 LEU A CA 1
ATOM 2319 C C . LEU A 1 301 ? -0.011 -14.192 12.408 1.00 71.12 301 LEU A C 1
ATOM 2321 O O . LEU A 1 301 ? -0.891 -14.360 13.251 1.00 71.12 301 LEU A O 1
ATOM 2325 N N . ARG A 1 302 ? -0.291 -13.836 11.149 1.00 67.38 302 ARG A N 1
ATOM 2326 C CA . ARG A 1 302 ? -1.660 -13.532 10.705 1.00 67.38 302 ARG A CA 1
ATOM 2327 C C . ARG A 1 302 ? -2.429 -14.822 10.444 1.00 67.38 302 ARG A C 1
ATOM 2329 O O . ARG A 1 302 ? -3.586 -14.917 10.842 1.00 67.38 302 ARG A O 1
ATOM 2336 N N . ALA A 1 303 ? -1.760 -15.820 9.870 1.00 66.81 303 ALA A N 1
ATOM 2337 C CA . ALA A 1 303 ? -2.302 -17.157 9.680 1.00 66.81 303 ALA A CA 1
ATOM 2338 C C . ALA A 1 303 ? -2.734 -17.796 11.000 1.00 66.81 303 ALA A C 1
ATOM 2340 O O . ALA A 1 303 ? -3.860 -18.269 11.113 1.00 66.81 303 ALA A O 1
ATOM 2341 N N . GLY A 1 304 ? -1.876 -17.759 12.020 1.00 73.81 304 GLY A N 1
ATOM 2342 C CA . GLY A 1 304 ? -2.201 -18.363 13.306 1.00 73.81 304 GLY A CA 1
ATOM 2343 C C . GLY A 1 304 ? -3.414 -17.718 13.982 1.00 73.81 304 GLY A C 1
ATOM 2344 O O . GLY A 1 304 ? -4.254 -18.427 14.523 1.00 73.81 304 GLY A O 1
ATOM 2345 N N . ALA A 1 305 ? -3.577 -16.395 13.879 1.00 74.88 305 ALA A N 1
ATOM 2346 C CA . ALA A 1 305 ? -4.774 -15.728 14.394 1.00 74.88 305 ALA A CA 1
ATOM 2347 C C . ALA A 1 305 ? -6.047 -16.100 13.617 1.00 74.88 305 ALA A C 1
ATOM 2349 O O . ALA A 1 305 ? -7.087 -16.322 14.233 1.00 74.88 305 ALA A O 1
ATOM 2350 N N . ALA A 1 306 ? -5.969 -16.211 12.287 1.00 74.25 306 ALA A N 1
ATOM 2351 C CA . ALA A 1 306 ? -7.100 -16.644 11.466 1.00 74.25 306 ALA A CA 1
ATOM 2352 C C . ALA A 1 306 ? -7.552 -18.075 11.818 1.00 74.25 306 ALA A C 1
ATOM 2354 O O . ALA A 1 306 ? -8.749 -18.328 11.927 1.00 74.25 306 ALA A O 1
ATOM 2355 N N . LEU A 1 307 ? -6.606 -18.987 12.069 1.00 78.12 307 LEU A N 1
ATOM 2356 C CA . LEU A 1 307 ? -6.903 -20.368 12.467 1.00 78.12 307 LEU A CA 1
ATOM 2357 C C . LEU A 1 307 ? -7.532 -20.474 13.849 1.00 78.12 307 LEU A C 1
ATOM 2359 O O . LEU A 1 307 ? -8.411 -21.302 14.042 1.00 78.12 307 LEU A O 1
ATOM 2363 N N . VAL A 1 308 ? -7.131 -19.619 14.790 1.00 82.12 308 VAL A N 1
ATOM 2364 C CA . VAL A 1 308 ? -7.765 -19.558 16.114 1.00 82.12 308 VAL A CA 1
ATOM 2365 C C . VAL A 1 308 ? -9.231 -19.152 15.999 1.00 82.12 308 VAL A C 1
ATOM 2367 O O . VAL A 1 308 ? -10.084 -19.768 16.627 1.00 82.12 308 VAL A O 1
ATOM 2370 N N . VAL A 1 309 ? -9.540 -18.152 15.173 1.00 79.19 309 VAL A N 1
ATOM 2371 C CA . VAL A 1 309 ? -10.932 -17.737 14.946 1.00 79.19 309 VAL A CA 1
ATOM 2372 C C . VAL A 1 309 ? -11.725 -18.851 14.270 1.00 79.19 309 VAL A C 1
ATOM 2374 O O . VAL A 1 309 ? -12.823 -19.167 14.711 1.00 79.19 309 VAL A O 1
ATOM 2377 N N . ALA A 1 310 ? -11.160 -19.485 13.245 1.00 73.25 310 ALA A N 1
ATOM 2378 C CA . ALA A 1 310 ? -11.828 -20.585 12.564 1.00 73.25 310 ALA A CA 1
ATOM 2379 C C . ALA A 1 310 ? -12.084 -21.784 13.487 1.00 73.25 310 ALA A C 1
ATOM 2381 O O . ALA A 1 310 ? -13.187 -22.318 13.476 1.00 73.25 310 ALA A O 1
ATOM 2382 N N . ALA A 1 311 ? -11.108 -22.155 14.321 1.00 79.44 311 ALA A N 1
ATOM 2383 C CA . ALA A 1 311 ? -11.218 -23.206 15.334 1.00 79.44 311 ALA A CA 1
ATOM 2384 C C . ALA A 1 311 ? -12.347 -22.962 16.335 1.00 79.44 311 ALA A C 1
ATOM 2386 O O . ALA A 1 311 ? -13.039 -23.897 16.711 1.00 79.44 311 ALA A O 1
ATOM 2387 N N . LEU A 1 312 ? -12.559 -21.706 16.724 1.00 80.69 312 LEU A N 1
ATOM 2388 C CA . LEU A 1 312 ? -13.649 -21.319 17.620 1.00 80.69 312 LEU A CA 1
ATOM 2389 C C . LEU A 1 312 ? -15.022 -21.297 16.942 1.00 80.69 312 LEU A C 1
ATOM 2391 O O . LEU A 1 312 ? -16.038 -21.320 17.625 1.00 80.69 312 LEU A O 1
ATOM 2395 N N . CYS A 1 313 ? -15.067 -21.207 15.614 1.00 77.62 313 CYS A N 1
ATOM 2396 C CA . CYS A 1 313 ? -16.303 -21.287 14.836 1.00 77.62 313 CYS A CA 1
ATOM 2397 C C . CYS A 1 313 ? -16.597 -22.708 14.331 1.00 77.62 313 CYS A C 1
ATOM 2399 O O . CYS A 1 313 ? -17.593 -22.907 13.633 1.00 77.62 313 CYS A O 1
ATOM 2401 N N . ALA A 1 314 ? -15.720 -23.670 14.613 1.00 77.00 314 ALA A N 1
ATOM 2402 C CA . ALA A 1 314 ? -15.838 -25.037 14.142 1.00 77.00 314 ALA A CA 1
ATOM 2403 C C . ALA A 1 314 ? -16.517 -25.929 15.176 1.00 77.00 314 ALA A C 1
ATOM 2405 O O . ALA A 1 314 ? -16.299 -25.787 16.369 1.00 77.00 314 ALA A O 1
ATOM 2406 N N . GLU A 1 315 ? -17.310 -26.884 14.712 1.00 85.06 315 GLU A N 1
ATOM 2407 C CA . GLU A 1 315 ? -17.902 -27.897 15.572 1.00 85.06 315 GLU A CA 1
ATOM 2408 C C . GLU A 1 315 ? -16.845 -28.866 16.090 1.00 85.06 315 GLU A C 1
ATOM 2410 O O . GLU A 1 315 ? -16.074 -29.439 15.317 1.00 85.06 315 GLU A O 1
ATOM 2415 N N . GLY A 1 316 ? -16.866 -29.109 17.397 1.00 84.62 316 GLY A N 1
ATOM 2416 C CA . GLY A 1 316 ? -15.918 -30.003 18.046 1.00 84.62 316 GLY A CA 1
ATOM 2417 C C . GLY A 1 316 ? -14.610 -29.305 18.402 1.00 84.62 316 GLY A C 1
ATOM 2418 O O . GLY A 1 316 ? -14.531 -28.084 18.496 1.00 84.62 316 GLY A O 1
ATOM 2419 N N . GLU A 1 317 ? -13.581 -30.103 18.662 1.00 87.25 317 GLU A N 1
ATOM 2420 C CA . GLU A 1 317 ? -12.331 -29.640 19.259 1.00 87.25 317 GLU A CA 1
ATOM 2421 C C . GLU A 1 317 ? -11.211 -29.531 18.215 1.00 87.25 317 GLU A C 1
ATOM 2423 O O . GLU A 1 317 ? -10.983 -30.429 17.405 1.00 87.25 317 GLU A O 1
ATOM 2428 N N . SER A 1 318 ? -10.498 -28.411 18.238 1.00 84.94 318 SER A N 1
ATOM 2429 C CA . SER A 1 318 ? -9.366 -28.085 17.376 1.00 84.94 318 SER A CA 1
ATOM 2430 C C . SER A 1 318 ? -8.097 -27.901 18.195 1.00 84.94 318 SER A C 1
ATOM 2432 O O . SER A 1 318 ? -8.132 -27.326 19.277 1.00 84.94 318 SER A O 1
ATOM 2434 N N . VAL A 1 319 ? -6.945 -28.299 17.656 1.00 89.69 319 VAL A N 1
ATOM 2435 C CA . VAL A 1 319 ? -5.647 -28.142 18.333 1.00 89.69 319 VAL A CA 1
ATOM 2436 C C . VAL A 1 319 ? -4.673 -27.376 17.440 1.00 89.69 319 VAL A C 1
ATOM 2438 O O . VAL A 1 319 ? -4.280 -27.884 16.404 1.00 89.69 319 VAL A O 1
ATOM 2441 N N . ILE A 1 320 ? -4.240 -26.170 17.794 1.00 84.75 320 ILE A N 1
ATOM 2442 C CA . ILE A 1 320 ? -3.391 -25.309 16.959 1.00 84.75 320 ILE A CA 1
ATOM 2443 C C . ILE A 1 320 ? -1.947 -25.317 17.461 1.00 84.75 320 ILE A C 1
ATOM 2445 O O . ILE A 1 320 ? -1.631 -24.711 18.476 1.00 84.75 320 ILE A O 1
ATOM 2449 N N . THR A 1 321 ? -1.046 -25.951 16.723 1.00 82.69 321 THR A N 1
ATOM 2450 C CA . THR A 1 321 ? 0.406 -25.971 16.985 1.00 82.69 321 THR A CA 1
ATOM 2451 C C . THR A 1 321 ? 1.117 -24.748 16.374 1.00 82.69 321 THR A C 1
ATOM 2453 O O . THR A 1 321 ? 0.515 -23.991 15.613 1.00 82.69 321 THR A O 1
ATOM 2456 N N . GLY A 1 322 ? 2.401 -24.523 16.689 1.00 77.88 322 GLY A N 1
ATOM 2457 C CA . GLY A 1 322 ? 3.186 -23.416 16.104 1.00 77.88 322 GLY A CA 1
ATOM 2458 C C . GLY A 1 322 ? 2.867 -22.033 16.687 1.00 77.88 322 GLY A C 1
ATOM 2459 O O . GLY A 1 322 ? 3.053 -21.004 16.035 1.00 77.88 322 GLY A O 1
ATOM 2460 N N . VAL A 1 323 ? 2.371 -21.997 17.924 1.00 79.81 323 VAL A N 1
ATOM 2461 C CA . VAL A 1 323 ? 1.863 -20.790 18.595 1.00 79.81 323 VAL A CA 1
ATOM 2462 C C . VAL A 1 323 ? 2.906 -19.692 18.771 1.00 79.81 323 VAL A C 1
ATOM 2464 O O . VAL A 1 323 ? 2.533 -18.530 18.874 1.00 79.81 323 VAL A O 1
ATOM 2467 N N . ASP A 1 324 ? 4.201 -20.005 18.720 1.00 74.94 324 ASP A N 1
ATOM 2468 C CA . ASP A 1 324 ? 5.265 -19.000 18.802 1.00 74.94 324 ASP A CA 1
ATOM 2469 C C . ASP A 1 324 ? 5.127 -17.947 17.685 1.00 74.94 324 ASP A C 1
ATOM 2471 O O . ASP A 1 324 ? 5.416 -16.763 17.875 1.00 74.94 324 ASP A O 1
ATOM 2475 N N . HIS A 1 325 ? 4.605 -18.346 16.516 1.00 69.75 325 HIS A N 1
ATOM 2476 C CA . HIS A 1 325 ? 4.277 -17.424 15.429 1.00 69.75 325 HIS A CA 1
ATOM 2477 C C . HIS A 1 325 ? 3.154 -16.454 15.796 1.00 69.75 325 HIS A C 1
ATOM 2479 O O . HIS A 1 325 ? 3.236 -15.272 15.452 1.00 69.75 325 HIS A O 1
ATOM 2485 N N . ILE A 1 326 ? 2.136 -16.945 16.504 1.00 72.00 326 ILE A N 1
ATOM 2486 C CA . ILE A 1 326 ? 1.035 -16.148 17.046 1.00 72.00 326 ILE A CA 1
ATOM 2487 C C . ILE A 1 326 ? 1.593 -15.207 18.115 1.00 72.00 326 ILE A C 1
ATOM 2489 O O . ILE A 1 326 ? 1.385 -14.000 18.039 1.00 72.00 326 ILE A O 1
ATOM 2493 N N . ASP A 1 327 ? 2.390 -15.719 19.047 1.00 74.69 327 ASP A N 1
ATOM 2494 C CA . ASP A 1 327 ? 2.870 -14.990 20.223 1.00 74.69 327 ASP A CA 1
ATOM 2495 C C . ASP A 1 327 ? 3.733 -13.765 19.862 1.00 74.69 327 ASP A C 1
ATOM 2497 O O . ASP A 1 327 ? 3.646 -12.719 20.523 1.00 74.69 327 ASP A O 1
ATOM 2501 N N . ARG A 1 328 ? 4.471 -13.829 18.741 1.00 66.62 328 ARG A N 1
ATOM 2502 C CA . ARG A 1 328 ? 5.260 -12.708 18.187 1.00 66.62 328 ARG A CA 1
ATOM 2503 C C . ARG A 1 328 ? 4.466 -11.405 18.057 1.00 66.62 328 ARG A C 1
ATOM 2505 O O . ARG A 1 328 ? 5.015 -10.330 18.297 1.00 66.62 328 ARG A O 1
ATOM 2512 N N . GLY A 1 329 ? 3.183 -11.479 17.711 1.00 54.22 329 GLY A N 1
ATOM 2513 C CA . GLY A 1 329 ? 2.298 -10.313 17.606 1.00 54.22 329 GLY A CA 1
ATOM 2514 C C . GLY A 1 329 ? 1.046 -10.400 18.474 1.00 54.22 329 GLY A C 1
ATOM 2515 O O . GLY A 1 329 ? 0.407 -9.370 18.682 1.00 54.22 329 GLY A O 1
ATOM 2516 N N . TYR A 1 330 ? 0.754 -11.570 19.058 1.00 62.19 330 TYR A N 1
ATOM 2517 C CA . TYR A 1 330 ? -0.454 -11.873 19.820 1.00 62.19 330 TYR A CA 1
ATOM 2518 C C . TYR A 1 330 ? -0.203 -12.555 21.183 1.00 62.19 330 TYR A C 1
ATOM 2520 O O . TYR A 1 330 ? -0.575 -13.697 21.405 1.00 62.19 330 TYR A O 1
ATOM 2528 N N . GLY A 1 331 ? 0.399 -11.840 22.138 1.00 71.00 331 GLY A N 1
ATOM 2529 C CA . GLY A 1 331 ? 0.691 -12.359 23.476 1.00 71.00 331 GLY A CA 1
ATOM 2530 C C . GLY A 1 331 ? -0.556 -12.723 24.292 1.00 71.00 331 GLY A C 1
ATOM 2531 O O . GLY A 1 331 ? -1.494 -11.913 24.405 1.00 71.00 331 GLY A O 1
ATOM 2532 N N . ASN A 1 332 ? -0.489 -13.912 24.901 1.00 73.75 332 ASN A N 1
ATOM 2533 C CA . ASN A 1 332 ? -1.473 -14.547 25.786 1.00 73.75 332 ASN A CA 1
ATOM 2534 C C . ASN A 1 332 ? -2.858 -14.758 25.154 1.00 73.75 332 ASN A C 1
ATOM 2536 O O . ASN A 1 332 ? -3.842 -14.716 25.877 1.00 73.75 332 ASN A O 1
ATOM 2540 N N . LEU A 1 333 ? -2.962 -14.915 23.830 1.00 76.69 333 LEU A N 1
ATOM 2541 C CA . LEU A 1 333 ? -4.223 -14.944 23.069 1.00 76.69 333 LEU A CA 1
ATOM 2542 C C . LEU A 1 333 ? -5.325 -15.848 23.675 1.00 76.69 333 LEU A C 1
ATOM 2544 O O . LEU A 1 333 ? -6.488 -15.451 23.698 1.00 76.69 333 LEU A O 1
ATOM 2548 N N . GLU A 1 334 ? -4.981 -17.016 24.221 1.00 80.81 334 GLU A N 1
ATOM 2549 C CA . GLU A 1 334 ? -5.927 -17.971 24.816 1.00 80.81 334 GLU A CA 1
ATOM 2550 C C . GLU A 1 334 ? -6.621 -17.490 26.086 1.00 80.81 334 GLU A C 1
ATOM 2552 O O . GLU A 1 334 ? -7.820 -17.696 26.247 1.00 80.81 334 GLU A O 1
ATOM 2557 N N . ALA A 1 335 ? -5.902 -16.816 26.991 1.00 77.06 335 ALA A N 1
ATOM 2558 C CA . ALA A 1 335 ? -6.354 -16.490 28.356 1.00 77.06 335 ALA A CA 1
ATOM 2559 C C . ALA A 1 335 ? -7.522 -15.496 28.395 1.00 77.06 335 ALA A C 1
ATOM 2561 O O . ALA A 1 335 ? -7.952 -14.982 29.418 1.00 77.06 335 ALA A O 1
ATOM 2562 N N . LYS A 1 336 ? -7.939 -15.123 27.218 1.00 76.69 336 LYS A N 1
ATOM 2563 C CA . LYS A 1 336 ? -8.025 -13.763 26.830 1.00 76.69 336 LYS A CA 1
ATOM 2564 C C . LYS A 1 336 ? -9.193 -13.849 25.844 1.00 76.69 336 LYS A C 1
ATOM 2566 O O . LYS A 1 336 ? -10.270 -13.409 26.225 1.00 76.69 336 LYS A O 1
ATOM 2571 N N . LEU A 1 337 ? -9.096 -14.678 24.795 1.00 69.81 337 LEU A N 1
ATOM 2572 C CA . LEU A 1 337 ? -10.282 -15.254 24.140 1.00 69.81 337 LEU A CA 1
ATOM 2573 C C . LEU A 1 337 ? -11.195 -16.002 25.135 1.00 69.81 337 LEU A C 1
ATOM 2575 O O . LEU A 1 337 ? -12.410 -15.819 25.110 1.00 69.81 337 LEU A O 1
ATOM 2579 N N . ARG A 1 338 ? -10.633 -16.746 26.102 1.00 83.75 338 ARG A N 1
ATOM 2580 C CA . ARG A 1 338 ? -11.414 -17.386 27.176 1.00 83.75 338 ARG A CA 1
ATOM 2581 C C . ARG A 1 338 ? -12.205 -16.407 28.038 1.00 83.75 338 ARG A C 1
ATOM 2583 O O . ARG A 1 338 ? -13.296 -16.742 28.491 1.00 83.75 338 ARG A O 1
ATOM 2590 N N . ALA A 1 339 ? -11.705 -15.185 28.224 1.00 78.94 339 ALA A N 1
ATOM 2591 C CA . ALA A 1 339 ? -12.401 -14.159 29.002 1.00 78.94 339 ALA A CA 1
ATOM 2592 C C . ALA A 1 339 ? -13.746 -13.725 28.378 1.00 78.94 339 ALA A C 1
ATOM 2594 O O . ALA A 1 339 ? -14.493 -12.963 28.982 1.00 78.94 339 ALA A O 1
ATOM 2595 N N . LEU A 1 340 ? -14.077 -14.239 27.194 1.00 67.62 340 LEU A N 1
ATOM 2596 C CA . LEU A 1 340 ? -15.306 -13.960 26.442 1.00 67.62 340 LEU A CA 1
ATOM 2597 C C . LEU A 1 340 ? -16.267 -15.107 26.371 1.00 67.62 340 LEU A C 1
ATOM 2599 O O . LEU A 1 340 ? -17.285 -15.000 25.691 1.00 67.62 340 LEU A O 1
ATOM 2603 N N . GLY A 1 341 ? -15.882 -16.228 26.962 1.00 76.25 341 GLY A N 1
ATOM 2604 C CA . GLY A 1 341 ? -16.571 -17.481 26.746 1.00 76.25 341 GLY A CA 1
ATOM 2605 C C . GLY A 1 341 ? -16.134 -18.219 25.486 1.00 76.25 341 GLY A C 1
ATOM 2606 O O . GLY A 1 341 ? -16.793 -19.190 25.144 1.00 76.25 341 GLY A O 1
ATOM 2607 N N . ALA A 1 342 ? -15.033 -17.839 24.822 1.00 70.38 342 ALA A N 1
ATOM 2608 C CA . ALA A 1 342 ? -14.423 -18.757 23.863 1.00 70.38 342 ALA A CA 1
ATOM 2609 C C . ALA A 1 342 ? -13.864 -19.966 24.631 1.00 70.38 342 ALA A C 1
ATOM 2611 O O . ALA A 1 342 ? -13.070 -19.795 25.563 1.00 70.38 342 ALA A O 1
ATOM 2612 N N . ALA A 1 343 ? -14.258 -21.182 24.264 1.00 85.56 343 ALA A N 1
ATOM 2613 C CA . ALA A 1 343 ? -13.721 -22.390 24.877 1.00 85.56 343 ALA A CA 1
ATOM 2614 C C . ALA A 1 343 ? -12.332 -22.684 24.289 1.00 85.56 343 ALA A C 1
ATOM 2616 O O . ALA A 1 343 ? -12.182 -23.411 23.315 1.00 85.56 343 ALA A O 1
ATOM 2617 N N . ILE A 1 344 ? -11.300 -22.052 24.855 1.00 88.50 344 ILE A N 1
ATOM 2618 C CA . ILE A 1 344 ? -9.910 -22.204 24.413 1.00 88.50 344 ILE A CA 1
ATOM 2619 C C . ILE A 1 344 ? -8.939 -22.297 25.585 1.00 88.50 344 ILE A C 1
ATOM 2621 O O . ILE A 1 344 ? -9.051 -21.597 26.600 1.00 88.50 344 ILE A O 1
ATOM 2625 N N . GLU A 1 345 ? -7.922 -23.129 25.430 1.00 88.25 345 GLU A N 1
ATOM 2626 C CA . GLU A 1 345 ? -6.820 -23.277 26.358 1.00 88.25 345 GLU A CA 1
ATOM 2627 C C . GLU A 1 345 ? -5.467 -23.470 25.695 1.00 88.25 345 GLU A C 1
ATOM 2629 O O . GLU A 1 345 ? -5.356 -23.852 24.538 1.00 88.25 345 GLU A O 1
ATOM 2634 N N . ARG A 1 346 ? -4.412 -23.123 26.434 1.00 85.06 346 ARG A N 1
ATOM 2635 C CA . ARG A 1 346 ? -3.044 -23.454 26.050 1.00 85.06 346 ARG A CA 1
ATOM 2636 C C . ARG A 1 346 ? -2.650 -24.657 26.876 1.00 85.06 346 ARG A C 1
ATOM 2638 O O . ARG A 1 346 ? -2.654 -24.582 28.104 1.00 85.06 346 ARG A O 1
ATOM 2645 N N . VAL A 1 347 ? -2.328 -25.743 26.192 1.00 78.75 347 VAL A N 1
ATOM 2646 C CA . VAL A 1 347 ? -1.944 -27.001 26.824 1.00 78.75 347 VAL A CA 1
ATOM 2647 C C . VAL A 1 347 ? -0.468 -27.263 26.567 1.00 78.75 347 VAL A C 1
ATOM 2649 O O . VAL A 1 347 ? 0.064 -26.955 25.502 1.00 78.75 347 VAL A O 1
ATOM 2652 N N . GLY A 1 348 ? 0.230 -27.773 27.579 1.00 65.38 348 GLY A N 1
ATOM 2653 C CA . GLY A 1 348 ? 1.680 -27.916 27.546 1.00 65.38 348 GLY A CA 1
ATOM 2654 C C . GLY A 1 348 ? 2.147 -29.362 27.646 1.00 65.38 348 GLY A C 1
ATOM 2655 O O . GLY A 1 348 ? 1.783 -30.065 28.581 1.00 65.38 348 GLY A O 1
ATOM 2656 N N . VAL A 1 349 ? 3.074 -29.727 26.758 1.00 39.94 349 VAL A N 1
ATOM 2657 C CA . VAL A 1 349 ? 4.279 -30.504 27.094 1.00 39.94 349 VAL A CA 1
ATOM 2658 C C . VAL A 1 349 ? 5.457 -29.724 26.470 1.00 39.94 349 VAL A C 1
ATOM 2660 O O . VAL A 1 349 ? 5.296 -29.135 25.408 1.00 39.94 349 VAL A O 1
ATOM 2663 N N . ALA A 1 350 ? 6.574 -29.574 27.186 1.00 37.69 350 ALA A N 1
ATOM 2664 C CA . ALA A 1 350 ? 7.582 -28.508 27.032 1.00 37.69 350 ALA A CA 1
ATOM 2665 C C . ALA A 1 350 ? 8.078 -28.149 25.599 1.00 37.69 350 ALA A C 1
ATOM 2667 O O . ALA A 1 350 ? 8.366 -29.024 24.791 1.00 37.69 350 ALA A O 1
ATOM 2668 N N . SER A 1 351 ? 8.273 -26.832 25.381 1.00 37.53 351 SER A N 1
ATOM 2669 C CA . SER A 1 351 ? 8.798 -26.098 24.198 1.00 37.53 351 SER A CA 1
ATOM 2670 C C . SER A 1 351 ? 8.113 -26.361 22.843 1.00 37.53 351 SER A C 1
ATOM 2672 O O . SER A 1 351 ? 8.309 -27.408 22.240 1.00 37.53 351 SER A O 1
ATOM 2674 N N . GLY A 1 352 ? 7.370 -25.361 22.342 1.00 47.38 352 GLY A N 1
ATOM 2675 C CA . GLY A 1 352 ? 6.572 -25.436 21.105 1.00 47.38 352 GLY A CA 1
ATOM 2676 C C . GLY A 1 352 ? 5.110 -25.814 21.370 1.00 47.38 352 GLY A C 1
ATOM 2677 O O . GLY A 1 352 ? 4.627 -26.833 20.886 1.00 47.38 352 GLY A O 1
ATOM 2678 N N . MET A 1 353 ? 4.413 -25.025 22.196 1.00 59.75 353 MET A N 1
ATOM 2679 C CA . MET A 1 353 ? 3.098 -25.389 22.746 1.00 59.75 353 MET A CA 1
ATOM 2680 C C . MET A 1 353 ? 1.967 -25.327 21.700 1.00 59.75 353 MET A C 1
ATOM 2682 O O . MET A 1 353 ? 1.961 -24.421 20.875 1.00 59.75 353 MET A O 1
ATOM 2686 N N . PRO A 1 354 ? 0.981 -26.237 21.723 1.00 43.34 354 PRO A N 1
ATOM 2687 C CA . PRO A 1 354 ? -0.272 -26.063 20.996 1.00 43.34 354 PRO A CA 1
ATOM 2688 C C . PRO A 1 354 ? -1.376 -25.366 21.817 1.00 43.34 354 PRO A C 1
ATOM 2690 O O . PRO A 1 354 ? -1.412 -25.421 23.046 1.00 43.34 354 PRO A O 1
ATOM 2693 N N . LEU A 1 355 ? -2.303 -24.713 21.121 1.00 47.25 355 LEU A N 1
ATOM 2694 C CA . LEU A 1 355 ? -3.594 -24.243 21.627 1.00 47.25 355 LEU A CA 1
ATOM 2695 C C . LEU A 1 355 ? -4.651 -25.320 21.405 1.00 47.25 355 LEU A C 1
ATOM 2697 O O . LEU A 1 355 ? -4.577 -26.044 20.428 1.00 47.25 355 LEU A O 1
ATOM 2701 N N . LEU A 1 356 ? -5.650 -25.392 22.264 1.00 41.88 356 LEU A N 1
ATOM 2702 C CA . LEU A 1 356 ? -6.785 -26.299 22.178 1.00 41.88 356 LEU A CA 1
ATOM 2703 C C . LEU A 1 356 ? -8.055 -25.446 22.214 1.00 41.88 356 LEU A C 1
ATOM 2705 O O . LEU A 1 356 ? -8.225 -24.665 23.141 1.00 41.88 356 LEU A O 1
ATOM 2709 N N . ALA A 1 357 ? -8.881 -25.493 21.174 1.00 42.59 357 ALA A N 1
ATOM 2710 C CA . ALA A 1 357 ? -10.027 -24.616 20.949 1.00 42.59 357 ALA A CA 1
ATOM 2711 C C . ALA A 1 357 ? -11.244 -25.444 20.524 1.00 42.59 357 ALA A C 1
ATOM 2713 O O . ALA A 1 357 ? -11.166 -26.143 19.521 1.00 42.59 357 ALA A O 1
ATOM 2714 N N . ALA A 1 358 ? -12.354 -25.354 21.252 1.00 35.50 358 ALA A N 1
ATOM 2715 C CA . ALA A 1 358 ? -13.612 -26.026 20.936 1.00 35.50 358 ALA A CA 1
ATOM 2716 C C . ALA A 1 358 ? -14.714 -24.997 20.636 1.00 35.50 358 ALA A C 1
ATOM 2718 O O . ALA A 1 358 ? -14.744 -23.935 21.268 1.00 35.50 358 ALA A O 1
ATOM 2719 N N . GLY A 1 359 ? -15.578 -25.294 19.662 1.00 33.25 359 GLY A N 1
ATOM 2720 C CA . GLY A 1 359 ? -16.723 -24.452 19.282 1.00 33.25 359 GLY A CA 1
ATOM 2721 C C . GLY A 1 359 ? -18.054 -24.898 19.861 1.00 33.25 359 GLY A C 1
ATOM 2722 O O . GLY A 1 359 ? -18.241 -26.121 20.073 1.00 33.25 359 GLY A O 1
#